Protein AF-A0A923LHA8-F1 (afdb_monomer)

Structure (mmCIF, N/CA/C/O backbone):
data_AF-A0A923LHA8-F1
#
_entry.id   AF-A0A923LHA8-F1
#
loop_
_atom_site.group_PDB
_atom_site.id
_atom_site.type_symbol
_atom_site.label_atom_id
_atom_site.label_alt_id
_atom_site.label_comp_id
_atom_site.label_asym_id
_atom_site.lab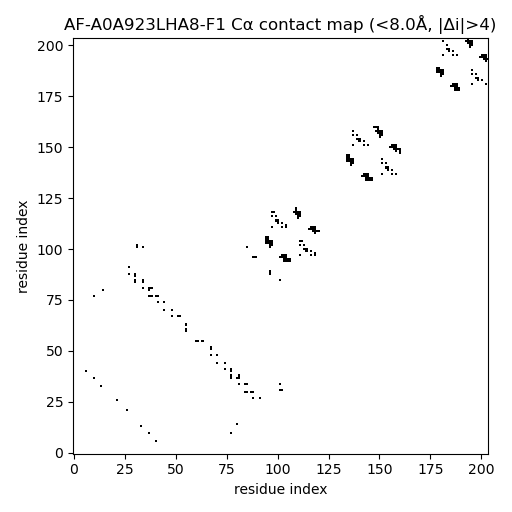el_entity_id
_atom_site.label_seq_id
_atom_site.pdbx_PDB_ins_code
_atom_site.Cartn_x
_atom_site.Cartn_y
_atom_site.Cartn_z
_atom_site.occupancy
_atom_site.B_iso_or_equiv
_atom_site.auth_seq_id
_atom_site.auth_comp_id
_atom_site.auth_asym_id
_atom_site.auth_atom_id
_atom_site.pdbx_PDB_model_num
ATOM 1 N N . MET A 1 1 ? 7.604 14.911 -20.880 1.00 62.62 1 MET A N 1
ATOM 2 C CA . MET A 1 1 ? 7.549 15.577 -19.555 1.00 62.62 1 MET A CA 1
ATOM 3 C C . MET A 1 1 ? 6.178 16.147 -19.122 1.00 62.62 1 MET A C 1
ATOM 5 O O . MET A 1 1 ? 6.103 16.734 -18.052 1.00 62.62 1 MET A O 1
ATOM 9 N N . ALA A 1 2 ? 5.061 15.966 -19.848 1.00 76.06 2 ALA A N 1
ATOM 10 C CA . ALA A 1 2 ? 3.743 16.442 -19.370 1.00 76.06 2 ALA A CA 1
ATOM 11 C C . ALA A 1 2 ? 3.229 15.668 -18.135 1.00 76.06 2 ALA A C 1
ATOM 13 O O . ALA A 1 2 ? 2.685 16.260 -17.210 1.00 76.06 2 ALA A O 1
ATOM 14 N N . PHE A 1 3 ? 3.486 14.357 -18.094 1.00 76.88 3 PHE A N 1
ATOM 15 C CA . PHE A 1 3 ? 3.039 13.476 -17.015 1.00 76.88 3 PHE A CA 1
ATOM 16 C C . PHE A 1 3 ? 3.645 13.826 -15.646 1.00 76.88 3 PHE A C 1
ATOM 18 O O . PHE A 1 3 ? 2.910 13.898 -14.668 1.00 76.88 3 PHE A O 1
ATOM 25 N N . LEU A 1 4 ? 4.959 14.086 -15.576 1.00 76.19 4 LEU A N 1
ATOM 26 C CA . LEU A 1 4 ? 5.647 14.448 -14.326 1.00 76.19 4 LEU A CA 1
ATOM 27 C C . LEU A 1 4 ? 5.050 15.715 -13.697 1.00 76.19 4 LEU A C 1
ATOM 29 O O . LEU A 1 4 ? 4.696 15.718 -12.524 1.00 76.19 4 LEU A O 1
ATOM 33 N N . ASN A 1 5 ? 4.816 16.745 -14.513 1.00 79.12 5 ASN A N 1
ATOM 34 C CA . ASN A 1 5 ? 4.206 17.996 -14.061 1.00 79.12 5 ASN A CA 1
ATOM 35 C C . ASN A 1 5 ? 2.761 17.816 -13.560 1.00 79.12 5 ASN A C 1
ATOM 37 O O . ASN A 1 5 ? 2.340 18.468 -12.603 1.00 79.12 5 ASN A O 1
ATOM 41 N N . ASP A 1 6 ? 1.972 16.954 -14.206 1.00 81.44 6 ASP A N 1
ATOM 42 C CA . ASP A 1 6 ? 0.603 16.666 -13.762 1.00 81.44 6 ASP A CA 1
ATOM 43 C C . ASP A 1 6 ? 0.579 15.826 -12.482 1.00 81.44 6 ASP A C 1
ATOM 45 O O . ASP A 1 6 ? -0.294 16.010 -11.628 1.00 81.44 6 ASP A O 1
ATOM 49 N N . LEU A 1 7 ? 1.559 14.941 -12.321 1.00 76.25 7 LEU A N 1
ATOM 50 C CA . LEU A 1 7 ? 1.749 14.177 -11.101 1.00 76.25 7 LEU A CA 1
ATOM 51 C C . LEU A 1 7 ? 2.157 15.086 -9.931 1.00 76.25 7 LEU A C 1
ATOM 53 O O . LEU A 1 7 ? 1.565 14.981 -8.860 1.00 76.25 7 LEU A O 1
ATOM 57 N N . ASP A 1 8 ? 3.075 16.033 -10.140 1.00 78.94 8 ASP A N 1
ATOM 58 C CA . ASP A 1 8 ? 3.491 17.017 -9.128 1.00 78.94 8 ASP A CA 1
ATOM 59 C C . ASP A 1 8 ? 2.317 17.837 -8.590 1.00 78.94 8 ASP A C 1
ATOM 61 O O . ASP A 1 8 ? 2.177 18.038 -7.378 1.00 78.94 8 ASP A O 1
ATOM 65 N N . LYS A 1 9 ? 1.417 18.262 -9.481 1.00 83.19 9 LYS A N 1
ATOM 66 C CA . LYS A 1 9 ? 0.188 18.963 -9.091 1.00 83.19 9 LYS A CA 1
ATOM 67 C C . LYS A 1 9 ? -0.711 18.082 -8.228 1.00 83.19 9 LYS A C 1
ATOM 69 O O . LYS A 1 9 ? -1.178 18.535 -7.184 1.00 83.19 9 LYS A O 1
ATOM 74 N N . LYS A 1 10 ? -0.940 16.827 -8.636 1.00 79.06 10 LYS A N 1
ATOM 75 C CA . LYS A 1 10 ? -1.775 15.876 -7.879 1.00 79.06 10 LYS A CA 1
ATOM 76 C C . LYS A 1 10 ? -1.197 15.588 -6.496 1.00 79.06 10 LYS A C 1
ATOM 78 O O . LYS A 1 10 ? -1.944 15.502 -5.527 1.00 79.06 10 LYS A O 1
ATOM 83 N N . ILE A 1 11 ? 0.120 15.477 -6.406 1.00 72.50 11 ILE A N 1
ATOM 84 C CA . ILE A 1 11 ? 0.845 15.238 -5.160 1.00 72.50 11 ILE A CA 1
ATOM 85 C C . ILE A 1 11 ? 0.730 16.434 -4.216 1.00 72.50 11 ILE A C 1
ATOM 87 O O . ILE A 1 11 ? 0.365 16.283 -3.051 1.00 72.50 11 ILE A O 1
ATOM 91 N N . THR A 1 12 ? 0.940 17.641 -4.739 1.00 77.06 12 THR A N 1
ATOM 92 C CA . THR A 1 12 ? 0.809 18.881 -3.963 1.00 77.06 12 THR A CA 1
ATOM 93 C C . THR A 1 12 ? -0.608 19.039 -3.397 1.00 77.06 12 THR A C 1
ATOM 95 O O . THR A 1 12 ? -0.779 19.425 -2.241 1.00 77.06 12 THR A O 1
ATOM 98 N N . MET A 1 13 ? -1.634 18.681 -4.178 1.00 67.38 13 MET A N 1
ATOM 99 C CA . MET A 1 13 ? -3.034 18.711 -3.738 1.00 67.38 13 MET A CA 1
ATOM 100 C C . MET A 1 13 ? -3.332 17.732 -2.594 1.00 67.38 13 MET A C 1
ATOM 102 O O . MET A 1 13 ? -4.120 18.062 -1.708 1.00 67.38 13 MET A O 1
ATOM 106 N N . LEU A 1 14 ? -2.695 16.557 -2.576 1.00 63.12 14 LEU A N 1
ATOM 107 C CA . LEU A 1 14 ? -2.841 15.588 -1.483 1.00 63.12 14 LEU A CA 1
ATOM 108 C C . LEU A 1 14 ? -2.160 16.072 -0.190 1.00 63.12 14 LEU A C 1
ATOM 110 O O . LEU A 1 14 ? -2.697 15.854 0.896 1.00 63.12 14 LEU A O 1
ATOM 114 N N . GLY A 1 15 ? -1.032 16.784 -0.295 1.00 61.97 15 GLY A N 1
ATOM 115 C CA . GLY A 1 15 ? -0.291 17.323 0.855 1.00 61.97 15 GLY A CA 1
ATOM 116 C C . GLY A 1 15 ? -0.985 18.481 1.586 1.00 61.97 15 GLY A C 1
ATOM 117 O O . GLY A 1 15 ? -0.810 18.647 2.791 1.00 61.97 15 GLY A O 1
ATOM 118 N N . GLN A 1 16 ? -1.822 19.265 0.899 1.00 59.56 16 GLN A N 1
ATOM 119 C CA . GLN A 1 16 ? -2.521 20.412 1.501 1.00 59.56 16 GLN A CA 1
ATOM 120 C C . GLN A 1 16 ? -3.732 20.024 2.374 1.00 59.56 16 GLN A C 1
ATOM 122 O O . GLN A 1 16 ? -4.255 20.865 3.105 1.00 59.56 16 GLN A O 1
ATOM 127 N N . GLY A 1 17 ? -4.180 18.764 2.338 1.00 55.31 17 GLY A N 1
ATOM 128 C CA . GLY A 1 17 ? -5.396 18.307 3.022 1.00 55.31 17 GLY A CA 1
ATOM 129 C C . GLY A 1 17 ? -5.255 17.934 4.506 1.00 55.31 17 GLY A C 1
ATOM 130 O O . GLY A 1 17 ? -6.254 17.561 5.116 1.00 55.31 17 GLY A O 1
ATOM 131 N N . ALA A 1 18 ? -4.057 18.005 5.099 1.00 53.75 18 ALA A N 1
ATOM 132 C CA . ALA A 1 18 ? -3.745 17.338 6.371 1.00 53.75 18 ALA A CA 1
ATOM 133 C C . ALA A 1 18 ? -3.418 18.282 7.547 1.00 53.75 18 ALA A C 1
ATOM 135 O O . ALA A 1 18 ? -2.489 18.022 8.307 1.00 53.75 18 ALA A O 1
ATOM 136 N N . ILE A 1 19 ? -4.161 19.382 7.736 1.00 51.97 19 ILE A N 1
ATOM 137 C CA . ILE A 1 19 ? -4.064 20.184 8.973 1.00 51.97 19 ILE A CA 1
ATOM 138 C C . ILE A 1 19 ? -5.441 20.706 9.394 1.00 51.97 19 ILE A C 1
ATOM 140 O O . ILE A 1 19 ? -5.730 21.886 9.235 1.00 51.97 19 ILE A O 1
ATOM 144 N N . GLN A 1 20 ? -6.277 19.860 9.996 1.00 50.03 20 GLN A N 1
ATOM 145 C CA . GLN A 1 20 ? -7.306 20.316 10.938 1.00 50.03 20 GLN A CA 1
ATOM 146 C C . GLN A 1 20 ? -7.359 19.342 12.117 1.00 50.03 20 GLN A C 1
ATOM 148 O O . GLN A 1 20 ? -7.564 18.147 11.957 1.00 50.03 20 GLN A O 1
ATOM 153 N N . LYS A 1 21 ? -7.080 19.864 13.317 1.00 50.41 21 LYS A N 1
ATOM 154 C CA . LYS A 1 21 ? -7.105 19.113 14.574 1.00 50.41 21 LYS A CA 1
ATOM 155 C C . LYS A 1 21 ? -8.559 18.813 14.932 1.00 50.41 21 LYS A C 1
ATOM 157 O O . LYS A 1 21 ? -9.199 19.625 15.599 1.00 50.41 21 LYS A O 1
ATOM 162 N N . THR A 1 22 ? -9.087 17.671 14.522 1.00 47.69 22 THR A N 1
ATOM 163 C CA . THR A 1 22 ? -10.341 17.160 15.082 1.00 47.69 22 THR A CA 1
ATOM 164 C C . THR A 1 22 ? -10.242 15.653 15.274 1.00 47.69 22 THR A C 1
ATOM 166 O O . THR A 1 22 ? -9.432 14.964 14.671 1.00 47.69 22 THR A O 1
ATOM 169 N N . LYS A 1 23 ? -10.939 15.160 16.291 1.00 54.97 23 LYS A N 1
ATOM 170 C CA . LYS A 1 23 ? -10.741 13.835 16.872 1.00 54.97 23 LYS A CA 1
ATOM 171 C C . LYS A 1 23 ? -11.768 12.892 16.252 1.00 54.97 23 LYS A C 1
ATOM 173 O O . LYS A 1 23 ? -12.724 12.544 16.931 1.00 54.97 23 LYS A O 1
ATOM 178 N N . GLU A 1 24 ? -11.649 12.564 14.966 1.00 57.38 24 GLU A N 1
ATOM 179 C CA . GLU A 1 24 ? -12.733 11.861 14.266 1.00 57.38 24 GLU A CA 1
ATOM 180 C C . GLU A 1 24 ? -12.242 10.787 13.289 1.00 57.38 24 GLU A C 1
ATOM 182 O O . GLU A 1 24 ? -11.307 10.992 12.520 1.00 57.38 24 GLU A O 1
ATOM 187 N N . ALA A 1 25 ? -12.948 9.651 13.269 1.00 57.91 25 ALA A N 1
ATOM 188 C CA . ALA A 1 25 ? -12.804 8.576 12.279 1.00 57.91 25 ALA A CA 1
ATOM 189 C C . ALA A 1 25 ? -12.939 9.072 10.819 1.00 57.91 25 ALA A C 1
ATOM 191 O O . ALA A 1 25 ? -12.509 8.422 9.872 1.00 57.91 25 ALA A O 1
ATOM 192 N N . THR A 1 26 ? -13.495 10.266 10.610 1.00 62.00 26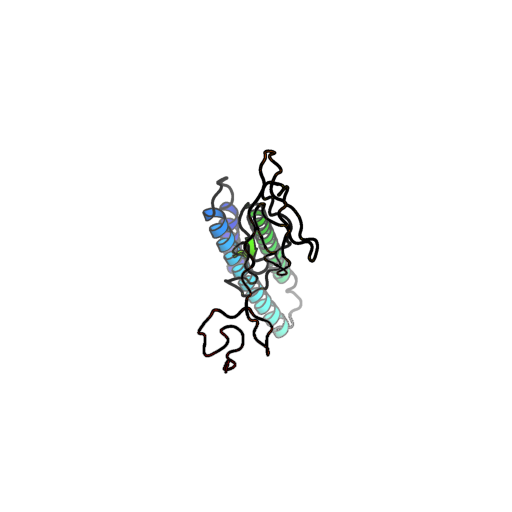 THR A N 1
ATOM 193 C CA . THR A 1 26 ? -13.525 10.940 9.309 1.00 62.00 26 THR A CA 1
ATOM 194 C C . THR A 1 26 ? -12.115 11.221 8.773 1.00 62.00 26 THR A C 1
ATOM 196 O O . THR A 1 26 ? -11.879 11.118 7.567 1.00 62.00 26 THR A O 1
ATOM 199 N N . ASP A 1 27 ? -11.163 11.536 9.653 1.00 74.75 27 ASP A N 1
ATOM 200 C CA . ASP A 1 27 ? -9.787 11.827 9.257 1.00 74.75 27 ASP A CA 1
ATOM 201 C C . ASP A 1 27 ? -9.018 10.544 8.933 1.00 74.75 27 ASP A C 1
ATOM 203 O O . ASP A 1 27 ? -8.263 10.521 7.961 1.00 74.75 27 ASP A O 1
ATOM 207 N N . SER A 1 28 ? -9.280 9.433 9.634 1.00 77.50 28 SER A N 1
ATOM 208 C CA . SER A 1 28 ? -8.663 8.142 9.300 1.00 77.50 28 SER A CA 1
ATOM 209 C C . SER A 1 28 ? -9.092 7.633 7.923 1.00 77.50 28 SER A C 1
ATOM 211 O O . SER A 1 28 ? -8.254 7.147 7.159 1.00 77.50 28 SER A O 1
ATOM 213 N N . VAL A 1 29 ? -10.368 7.793 7.554 1.00 82.56 29 VAL A N 1
ATOM 214 C CA . VAL A 1 29 ? -10.877 7.412 6.227 1.00 82.56 29 VAL A CA 1
ATOM 215 C C . VAL A 1 29 ? -10.250 8.271 5.126 1.00 82.56 29 VAL A C 1
ATOM 217 O O . VAL A 1 29 ? -9.795 7.729 4.115 1.00 82.56 29 VAL A O 1
ATOM 220 N N . LYS A 1 30 ? -10.160 9.595 5.324 1.00 84.38 30 LYS A N 1
ATOM 221 C CA . LYS A 1 30 ? -9.495 10.507 4.375 1.00 84.38 30 LYS A CA 1
ATOM 222 C C . LYS A 1 30 ? -8.026 10.145 4.193 1.00 84.38 30 LYS A C 1
ATOM 224 O O . LYS A 1 30 ? -7.585 9.973 3.057 1.00 84.38 30 LYS A O 1
ATOM 229 N N . ILE A 1 31 ? -7.289 9.956 5.287 1.00 83.12 31 ILE A N 1
ATOM 230 C CA . ILE A 1 31 ? -5.874 9.576 5.242 1.00 83.12 31 ILE A CA 1
ATOM 231 C C . ILE A 1 31 ? -5.703 8.229 4.525 1.00 83.12 31 ILE A C 1
ATOM 233 O O . ILE A 1 31 ? -4.864 8.107 3.633 1.00 83.12 31 ILE A O 1
ATOM 237 N N . SER A 1 32 ? -6.548 7.242 4.833 1.00 84.50 32 SER A N 1
ATOM 238 C CA . SER A 1 32 ? -6.538 5.935 4.161 1.00 84.50 32 SER A CA 1
ATOM 239 C C . SER A 1 32 ? -6.812 6.049 2.658 1.00 84.50 32 SER A C 1
ATOM 241 O O . SER A 1 32 ? -6.202 5.341 1.857 1.00 84.50 32 SER A O 1
ATOM 243 N N . SER A 1 33 ? -7.711 6.949 2.246 1.00 85.25 33 SER A N 1
ATOM 244 C CA . SER A 1 33 ? -7.991 7.204 0.829 1.00 85.25 33 SER A CA 1
ATOM 245 C C . SER A 1 33 ? -6.816 7.882 0.115 1.00 85.25 33 SER A C 1
ATOM 247 O O . SER A 1 33 ? -6.461 7.476 -0.993 1.00 85.25 33 SER A O 1
ATOM 249 N N . ASN A 1 34 ? -6.152 8.833 0.780 1.00 85.56 34 ASN A N 1
ATOM 250 C CA . ASN A 1 34 ? -4.962 9.505 0.264 1.00 85.56 34 ASN A CA 1
ATOM 251 C C . ASN A 1 34 ? -3.797 8.521 0.114 1.00 85.56 34 ASN A C 1
ATOM 253 O O . ASN A 1 34 ? -3.122 8.545 -0.911 1.00 85.56 34 ASN A O 1
ATOM 257 N N . LEU A 1 35 ? -3.609 7.602 1.069 1.00 87.19 35 LEU A N 1
ATOM 258 C CA . LEU A 1 35 ? -2.604 6.538 0.977 1.00 87.19 35 LEU A CA 1
ATOM 259 C C . LEU A 1 35 ? -2.813 5.649 -0.246 1.00 87.19 35 LEU A C 1
ATOM 261 O O . LEU A 1 35 ? -1.875 5.426 -1.005 1.00 87.19 35 LEU A O 1
ATOM 265 N N . ARG A 1 36 ? -4.052 5.210 -0.496 1.00 88.00 36 ARG A N 1
ATOM 266 C CA . ARG A 1 36 ? -4.379 4.462 -1.722 1.00 88.00 36 ARG A CA 1
ATOM 267 C C . ARG A 1 36 ? -4.105 5.292 -2.978 1.00 88.00 36 ARG A C 1
ATOM 269 O O . ARG A 1 36 ? -3.639 4.753 -3.978 1.00 88.00 36 ARG A O 1
ATOM 276 N N . GLY A 1 37 ? -4.384 6.595 -2.929 1.00 88.62 37 GLY A N 1
ATOM 277 C CA . GLY A 1 37 ? -4.069 7.538 -4.001 1.00 88.62 37 GLY A CA 1
ATOM 278 C C . GLY A 1 37 ? -2.571 7.604 -4.306 1.00 88.62 37 GLY A C 1
ATOM 279 O O . GLY A 1 37 ? -2.182 7.430 -5.460 1.00 88.62 37 GLY A O 1
ATOM 280 N N . LEU A 1 38 ? -1.734 7.784 -3.281 1.00 89.19 38 LEU A N 1
ATOM 281 C CA . LEU A 1 38 ? -0.273 7.810 -3.407 1.00 89.19 38 LEU A CA 1
ATOM 282 C C . LEU A 1 38 ? 0.286 6.464 -3.884 1.00 89.19 38 LEU A C 1
ATOM 284 O O . LEU A 1 38 ? 1.161 6.432 -4.745 1.00 89.19 38 LEU A O 1
ATOM 288 N N . GLU A 1 39 ? -0.243 5.343 -3.390 1.00 88.88 39 GLU A N 1
ATOM 289 C CA . GLU A 1 39 ? 0.160 4.007 -3.845 1.00 88.88 39 GLU A CA 1
ATOM 290 C C . GLU A 1 39 ? -0.163 3.780 -5.327 1.00 88.88 39 GLU A C 1
ATOM 292 O O . GLU A 1 39 ? 0.644 3.200 -6.055 1.00 88.88 39 GLU A O 1
ATOM 297 N N . ASN A 1 40 ? -1.315 4.261 -5.800 1.00 89.75 40 ASN A N 1
ATOM 298 C CA . ASN A 1 40 ? -1.663 4.199 -7.218 1.00 89.75 40 ASN A CA 1
ATOM 299 C C . ASN A 1 40 ? -0.767 5.112 -8.064 1.00 89.75 40 ASN A C 1
ATOM 301 O O . ASN A 1 40 ? -0.262 4.672 -9.092 1.00 89.75 40 ASN A O 1
ATOM 305 N N . GLN A 1 41 ? -0.484 6.333 -7.604 1.00 89.19 41 GLN A N 1
ATOM 306 C CA . GLN A 1 41 ? 0.460 7.239 -8.269 1.00 89.19 41 GLN A CA 1
ATOM 307 C C . GLN A 1 41 ? 1.866 6.632 -8.368 1.00 89.19 41 GLN A C 1
ATOM 309 O O . GLN A 1 41 ? 2.498 6.699 -9.420 1.00 89.19 41 GLN A O 1
ATOM 314 N N . LYS A 1 42 ? 2.335 5.964 -7.308 1.00 91.00 42 LYS A N 1
ATOM 315 C CA . LYS A 1 42 ? 3.609 5.235 -7.303 1.00 91.00 42 LYS A CA 1
ATOM 316 C C . LYS A 1 42 ? 3.619 4.129 -8.362 1.00 91.00 42 LYS A C 1
ATOM 318 O O . LYS A 1 42 ? 4.600 4.004 -9.090 1.00 91.00 42 LYS A O 1
ATOM 323 N N . LYS A 1 43 ? 2.532 3.357 -8.499 1.00 92.25 43 LYS A N 1
ATOM 324 C CA . LYS A 1 43 ? 2.404 2.340 -9.562 1.00 92.25 43 LYS A CA 1
ATOM 325 C C . LYS A 1 43 ? 2.478 2.955 -10.959 1.00 92.25 43 LYS A C 1
ATOM 327 O O . LYS A 1 43 ? 3.208 2.430 -11.794 1.00 92.25 43 LYS A O 1
ATOM 332 N N . GLU A 1 44 ? 1.777 4.064 -11.198 1.00 91.06 44 GLU A N 1
ATOM 333 C CA . GLU A 1 44 ? 1.822 4.767 -12.488 1.00 91.06 44 GLU A CA 1
ATOM 334 C C . GLU A 1 44 ? 3.244 5.251 -12.816 1.00 91.06 44 GLU A C 1
ATOM 336 O O . GLU A 1 44 ? 3.709 5.080 -13.941 1.00 91.06 44 GLU A O 1
ATOM 341 N N . VAL A 1 45 ? 3.972 5.790 -11.830 1.00 90.25 45 VAL A N 1
ATOM 342 C CA . VAL A 1 45 ? 5.378 6.194 -11.992 1.00 90.25 45 VAL A CA 1
ATOM 343 C C . VAL A 1 45 ? 6.272 5.012 -12.362 1.00 90.25 45 VAL A C 1
ATOM 345 O O . VAL A 1 45 ? 7.054 5.119 -13.305 1.00 90.25 45 VAL A O 1
ATOM 348 N N . PHE A 1 46 ? 6.148 3.876 -11.670 1.00 92.25 46 PHE A N 1
ATOM 349 C CA . PHE A 1 46 ? 6.918 2.677 -12.013 1.00 92.25 46 PHE A CA 1
ATOM 350 C C . PHE A 1 46 ? 6.618 2.173 -13.421 1.00 92.25 46 PHE A C 1
ATOM 352 O O . PHE A 1 46 ? 7.530 1.724 -14.111 1.00 92.25 46 PHE A O 1
ATOM 359 N N . GLU A 1 47 ? 5.366 2.261 -13.867 1.00 91.88 47 GLU A N 1
ATOM 360 C CA . GLU A 1 47 ? 4.995 1.883 -15.228 1.00 91.88 47 GLU A CA 1
ATOM 361 C C . GLU A 1 47 ? 5.685 2.781 -16.266 1.00 91.88 47 GLU A C 1
ATOM 363 O O . GLU A 1 47 ? 6.219 2.279 -17.255 1.00 91.88 47 GLU A O 1
ATOM 368 N N . GLN A 1 48 ? 5.724 4.098 -16.037 1.00 87.69 48 GLN A N 1
ATOM 369 C CA . GLN A 1 48 ? 6.412 5.039 -16.929 1.00 87.69 48 GLN A CA 1
ATOM 370 C C . GLN A 1 48 ? 7.928 4.835 -16.918 1.00 87.69 48 GLN A C 1
ATOM 372 O O . GLN A 1 48 ? 8.544 4.780 -17.981 1.00 87.69 48 GLN A O 1
ATOM 377 N N . LEU A 1 49 ? 8.520 4.644 -15.737 1.00 88.44 49 LEU A N 1
ATOM 378 C CA . LEU A 1 49 ? 9.940 4.331 -15.603 1.00 88.44 49 LEU A CA 1
ATOM 379 C C . LEU A 1 49 ? 10.292 3.018 -16.319 1.00 88.44 49 LEU A C 1
ATOM 381 O O . LEU A 1 49 ? 11.321 2.933 -16.983 1.00 88.44 49 LEU A O 1
ATOM 385 N N . GLY A 1 50 ? 9.424 2.007 -16.234 1.00 89.31 50 GLY A N 1
ATOM 386 C CA . GLY A 1 50 ? 9.585 0.737 -16.939 1.00 89.31 50 GLY A CA 1
ATOM 387 C C . GLY A 1 50 ? 9.494 0.878 -18.460 1.00 89.31 50 GLY A C 1
ATOM 388 O O . GLY A 1 50 ? 10.303 0.284 -19.171 1.00 89.31 50 GLY A O 1
ATOM 389 N N . LYS A 1 51 ? 8.557 1.693 -18.968 1.00 88.94 51 LYS A N 1
ATOM 390 C CA . LYS A 1 51 ? 8.462 2.028 -20.402 1.00 88.94 51 LYS A CA 1
ATOM 391 C C . LYS A 1 51 ? 9.730 2.716 -20.889 1.00 88.94 51 LYS A C 1
ATOM 393 O O . LYS A 1 51 ? 10.298 2.287 -21.888 1.00 88.94 51 LYS A O 1
ATOM 398 N N . LEU A 1 52 ? 10.197 3.716 -20.141 1.00 85.06 52 LEU A N 1
ATOM 399 C CA . LEU A 1 52 ? 11.447 4.411 -20.423 1.00 85.06 52 LEU A CA 1
ATOM 400 C C . LEU A 1 52 ? 12.602 3.410 -20.470 1.00 85.06 52 LEU A C 1
ATOM 402 O O . LEU A 1 52 ? 13.271 3.313 -21.488 1.00 85.06 52 LEU A O 1
ATOM 406 N N . TYR A 1 53 ? 12.769 2.582 -19.437 1.00 85.81 53 TYR A N 1
ATOM 407 C CA . TYR A 1 53 ? 13.822 1.567 -19.397 1.00 85.81 53 TYR A CA 1
ATOM 408 C C . TYR A 1 53 ? 13.782 0.610 -20.598 1.00 85.81 53 TYR A C 1
ATOM 410 O O . TYR A 1 53 ? 14.812 0.357 -21.222 1.00 85.81 53 TYR A O 1
ATOM 418 N N . TYR A 1 54 ? 12.596 0.110 -20.956 1.00 86.62 54 TYR A N 1
ATOM 419 C CA . TYR A 1 54 ? 12.421 -0.753 -22.122 1.00 86.62 54 TYR A CA 1
ATOM 420 C C . TYR A 1 54 ? 12.879 -0.062 -23.412 1.00 86.62 54 TYR A C 1
ATOM 422 O O . TYR A 1 54 ? 13.643 -0.650 -24.180 1.00 86.62 54 TYR A O 1
ATOM 430 N N . GLU A 1 55 ? 12.474 1.192 -23.634 1.00 84.56 55 GLU A N 1
ATOM 431 C CA . GLU A 1 55 ? 12.888 1.953 -24.814 1.00 84.56 55 GLU A CA 1
ATOM 432 C C . GLU A 1 55 ? 14.411 2.089 -24.910 1.00 84.56 55 GLU A C 1
ATOM 434 O O . GLU A 1 55 ? 14.972 1.884 -25.988 1.00 84.56 55 GLU A O 1
ATOM 439 N N . LEU A 1 56 ? 15.094 2.333 -23.792 1.00 81.81 56 LEU A N 1
ATOM 440 C CA . LEU A 1 56 ? 16.559 2.419 -23.752 1.00 81.81 56 LEU A CA 1
ATOM 441 C C . LEU A 1 56 ? 17.230 1.113 -24.135 1.00 81.81 56 LEU A C 1
ATOM 443 O O . LEU A 1 56 ? 18.156 1.099 -24.948 1.00 81.81 56 LEU A O 1
ATOM 447 N N . CYS A 1 57 ? 16.732 0.002 -23.592 1.00 82.88 57 CYS A N 1
ATOM 448 C CA . CYS A 1 57 ? 17.228 -1.319 -23.947 1.00 82.88 57 CYS A CA 1
ATOM 449 C C . CYS A 1 57 ? 17.016 -1.625 -25.434 1.00 82.88 57 CYS A C 1
ATOM 451 O O . CYS A 1 57 ? 17.865 -2.272 -26.042 1.00 82.88 57 CYS A O 1
ATOM 453 N N . THR A 1 58 ? 15.916 -1.153 -26.033 1.00 84.88 58 THR A N 1
ATOM 454 C CA . THR A 1 58 ? 15.647 -1.363 -27.465 1.00 84.88 58 THR A CA 1
ATOM 455 C C . THR A 1 58 ? 16.464 -0.461 -28.388 1.00 84.88 58 THR A C 1
ATOM 457 O O . THR A 1 58 ? 16.833 -0.896 -29.476 1.00 84.88 58 THR A O 1
ATOM 460 N N . LYS A 1 59 ? 16.756 0.777 -27.975 1.00 81.44 59 LYS A N 1
ATOM 461 C CA . LYS A 1 59 ? 17.461 1.778 -28.792 1.00 81.44 59 LYS A CA 1
ATOM 462 C C . LYS A 1 59 ? 18.982 1.748 -28.614 1.00 81.44 59 LYS A C 1
ATOM 464 O O . LYS A 1 59 ? 19.681 2.411 -29.370 1.00 81.44 59 LYS A O 1
ATOM 469 N N . GLN A 1 60 ? 19.496 0.956 -27.664 1.00 69.19 60 GLN A N 1
ATOM 470 C CA . GLN A 1 60 ? 20.929 0.867 -27.343 1.00 69.19 60 GLN A CA 1
ATOM 471 C C . GLN A 1 60 ? 21.538 2.243 -26.998 1.00 69.19 60 GLN A C 1
ATOM 473 O O . GLN A 1 60 ? 22.707 2.516 -27.256 1.00 69.19 60 GLN A O 1
ATOM 478 N N . GLU A 1 61 ? 20.718 3.118 -26.414 1.00 63.91 61 GLU A N 1
ATOM 479 C CA . GLU A 1 61 ? 21.077 4.484 -26.039 1.00 63.91 61 GLU A CA 1
ATOM 480 C C . GLU A 1 61 ? 21.520 4.522 -24.572 1.00 63.91 61 GLU A C 1
ATOM 482 O O . GLU A 1 61 ? 20.766 4.176 -23.661 1.00 63.91 61 GLU A O 1
ATOM 487 N N . GLN A 1 62 ? 22.764 4.946 -24.338 1.00 57.25 62 GLN A N 1
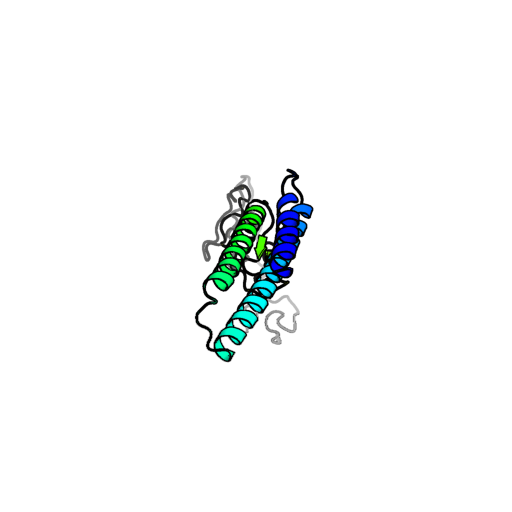ATOM 488 C CA . GLN A 1 62 ? 23.388 4.993 -23.009 1.00 57.25 62 GLN A CA 1
ATOM 489 C C . GLN A 1 62 ? 23.006 6.253 -22.194 1.00 57.25 62 GLN A C 1
ATOM 491 O O . GLN A 1 62 ? 23.334 6.340 -21.012 1.00 57.25 62 GLN A O 1
ATOM 496 N N . GLU A 1 63 ? 22.342 7.243 -22.804 1.00 59.03 63 GLU A N 1
ATOM 497 C CA . GLU A 1 63 ? 22.209 8.617 -22.278 1.00 59.03 63 GLU A CA 1
ATOM 498 C C . GLU A 1 63 ? 21.026 8.880 -21.333 1.00 59.03 63 GLU A C 1
ATOM 500 O O . GLU A 1 63 ? 20.872 9.992 -20.843 1.00 59.03 63 GLU A O 1
ATOM 505 N N . ALA A 1 64 ? 20.210 7.887 -20.996 1.00 59.41 64 ALA A N 1
ATOM 506 C CA . ALA A 1 64 ? 18.958 8.126 -20.266 1.00 59.41 64 ALA A CA 1
ATOM 507 C C . ALA A 1 64 ? 19.012 7.943 -18.742 1.00 59.41 64 ALA A C 1
ATOM 509 O O . ALA A 1 64 ? 17.988 7.893 -18.057 1.00 59.41 64 ALA A O 1
ATOM 510 N N . VAL A 1 65 ? 20.223 7.903 -18.193 1.00 65.56 65 VAL A N 1
ATOM 511 C CA . VAL A 1 65 ? 20.464 7.962 -16.745 1.00 65.56 65 VAL A CA 1
ATOM 512 C C . VAL A 1 65 ? 19.859 9.223 -16.087 1.00 65.56 65 VAL A C 1
ATOM 514 O O . VAL A 1 65 ? 19.295 9.084 -15.001 1.00 65.56 65 VAL A O 1
ATOM 517 N N . PRO A 1 66 ? 19.907 10.431 -16.694 1.00 70.81 66 PRO A N 1
ATOM 518 C CA . PRO A 1 66 ? 19.360 11.639 -16.074 1.00 70.81 66 PRO A CA 1
ATOM 519 C C . PRO A 1 66 ? 17.832 11.618 -15.973 1.00 70.81 66 PRO A C 1
ATOM 521 O O . PRO A 1 66 ? 17.286 11.963 -14.930 1.00 70.81 66 PRO A O 1
ATOM 524 N N . GLU A 1 67 ? 17.137 11.166 -17.021 1.00 75.50 67 GLU A N 1
ATOM 525 C CA . GLU A 1 67 ? 15.669 11.130 -17.029 1.00 75.50 67 GLU A CA 1
ATOM 526 C C . GLU A 1 67 ? 15.150 10.082 -16.034 1.00 75.50 67 GLU A C 1
ATOM 528 O O . GLU A 1 67 ? 14.229 10.355 -15.268 1.00 75.50 67 GLU A O 1
ATOM 533 N N . ALA A 1 68 ? 15.809 8.920 -15.938 1.00 80.00 68 ALA A N 1
ATOM 534 C CA . ALA A 1 68 ? 15.522 7.921 -14.908 1.00 80.00 68 ALA A CA 1
ATOM 535 C C . ALA A 1 68 ? 15.728 8.453 -13.473 1.00 80.00 68 ALA A C 1
ATOM 537 O O . ALA A 1 68 ? 14.984 8.073 -12.566 1.00 80.00 68 ALA A O 1
ATOM 538 N N . ALA A 1 69 ? 16.703 9.342 -13.253 1.00 84.38 69 ALA A N 1
ATOM 539 C CA . ALA A 1 69 ? 16.967 9.921 -11.936 1.00 84.38 69 ALA A CA 1
ATOM 540 C C . ALA A 1 69 ? 15.810 10.804 -11.434 1.00 84.38 69 ALA A C 1
ATOM 542 O O . ALA A 1 69 ? 15.474 10.739 -10.250 1.00 84.38 69 ALA A O 1
ATOM 543 N N . GLU A 1 70 ? 15.151 11.567 -12.312 1.00 84.44 70 GLU A N 1
ATOM 544 C CA . GLU A 1 70 ? 13.979 12.380 -11.946 1.00 84.44 70 GLU A CA 1
ATOM 545 C C . GLU A 1 70 ? 12.810 11.509 -11.463 1.00 84.44 70 GLU A C 1
ATOM 547 O O . GLU A 1 70 ? 12.191 11.797 -10.436 1.00 84.44 70 GLU A O 1
ATOM 552 N N . TRP A 1 71 ? 12.557 10.385 -12.139 1.00 86.38 71 TRP A N 1
ATOM 553 C CA . TRP A 1 71 ? 11.540 9.420 -11.715 1.00 86.38 71 TRP A CA 1
ATOM 554 C C . TRP A 1 71 ? 11.849 8.809 -10.344 1.00 86.38 71 TRP A C 1
ATOM 556 O O . TRP A 1 71 ? 10.940 8.640 -9.532 1.00 86.38 71 TRP A O 1
ATOM 566 N N . ILE A 1 72 ? 13.119 8.509 -10.055 1.00 88.44 72 ILE A N 1
ATOM 567 C CA . ILE A 1 72 ? 13.538 7.966 -8.753 1.00 88.44 72 ILE A CA 1
ATOM 568 C C . ILE A 1 72 ? 13.305 8.984 -7.634 1.00 88.44 72 ILE A C 1
ATOM 570 O O . ILE A 1 72 ? 12.749 8.631 -6.594 1.00 88.44 72 ILE A O 1
ATOM 574 N N . ILE A 1 73 ? 13.675 10.252 -7.846 1.00 89.50 73 ILE A N 1
ATOM 575 C CA . ILE A 1 73 ? 13.402 11.331 -6.882 1.00 89.50 73 ILE A CA 1
ATOM 576 C C . ILE A 1 73 ? 11.899 11.400 -6.590 1.00 89.50 73 ILE A C 1
ATOM 578 O O . ILE A 1 73 ? 11.492 11.501 -5.431 1.00 89.50 73 ILE A O 1
ATOM 582 N N . LYS A 1 74 ? 11.073 11.258 -7.629 1.00 86.62 74 LYS A N 1
ATOM 583 C CA . LYS A 1 74 ? 9.618 11.284 -7.502 1.00 86.62 74 LYS A CA 1
ATOM 584 C C . LYS A 1 74 ? 9.046 10.096 -6.729 1.00 86.62 74 LYS A C 1
ATOM 586 O O . LYS A 1 74 ? 8.135 10.280 -5.921 1.00 86.62 74 LYS A O 1
ATOM 591 N N . ILE A 1 75 ? 9.582 8.892 -6.941 1.00 91.06 75 ILE A N 1
ATOM 592 C CA . ILE A 1 75 ? 9.215 7.699 -6.163 1.00 91.06 75 ILE A CA 1
ATOM 593 C C . ILE A 1 75 ? 9.510 7.935 -4.681 1.00 91.06 75 ILE A C 1
ATOM 595 O O . ILE A 1 75 ? 8.631 7.709 -3.852 1.00 91.06 75 ILE A O 1
ATOM 599 N N . ASN A 1 76 ? 10.698 8.449 -4.361 1.00 91.19 76 ASN A N 1
ATOM 600 C CA . ASN A 1 76 ? 11.089 8.727 -2.981 1.00 91.19 76 ASN A CA 1
ATOM 601 C C . ASN A 1 76 ? 10.168 9.773 -2.328 1.00 91.19 76 ASN A C 1
ATOM 603 O O . ASN A 1 76 ? 9.800 9.638 -1.164 1.00 91.19 76 ASN A O 1
ATOM 607 N N . GLU A 1 77 ? 9.748 10.808 -3.063 1.00 89.56 77 GLU A N 1
ATOM 608 C CA . GLU A 1 77 ? 8.807 11.810 -2.547 1.00 89.56 77 GLU A CA 1
ATOM 609 C C . GLU A 1 77 ? 7.431 11.206 -2.221 1.00 89.56 77 GLU A C 1
ATOM 611 O O . GLU A 1 77 ? 6.883 11.459 -1.147 1.00 89.56 77 GLU A O 1
ATOM 616 N N . LEU A 1 78 ? 6.896 10.370 -3.116 1.00 89.00 78 LEU A N 1
ATOM 617 C CA . LEU A 1 78 ? 5.645 9.640 -2.889 1.00 89.00 78 LEU A CA 1
ATOM 618 C C . LEU A 1 78 ? 5.739 8.707 -1.674 1.00 89.00 78 LEU A C 1
ATOM 620 O O . LEU A 1 78 ? 4.790 8.606 -0.896 1.00 89.00 78 LEU A O 1
ATOM 624 N N . GLU A 1 79 ? 6.876 8.032 -1.498 1.00 90.19 79 GLU A N 1
ATOM 625 C CA . GLU A 1 79 ? 7.135 7.168 -0.343 1.00 90.19 79 GLU A CA 1
ATOM 626 C C . GLU A 1 79 ? 7.187 7.957 0.966 1.00 90.19 79 GLU A C 1
ATOM 628 O O . GLU A 1 79 ? 6.518 7.571 1.925 1.00 90.19 79 GLU A O 1
ATOM 633 N N . ASN A 1 80 ? 7.886 9.093 0.983 1.00 88.81 80 ASN A N 1
ATOM 634 C CA . ASN A 1 80 ? 7.963 9.971 2.151 1.00 88.81 80 ASN A CA 1
ATOM 635 C C . ASN A 1 80 ? 6.578 10.495 2.562 1.00 88.81 80 ASN A C 1
ATOM 637 O O . ASN A 1 80 ? 6.230 10.497 3.741 1.00 88.81 80 ASN A O 1
ATOM 641 N N . GLN A 1 81 ? 5.746 10.902 1.599 1.00 86.38 81 GLN A N 1
ATOM 642 C CA . GLN A 1 81 ? 4.379 11.348 1.890 1.00 86.38 81 GLN A CA 1
ATOM 643 C C . GLN A 1 81 ? 3.487 10.216 2.402 1.00 86.38 81 GLN A C 1
ATOM 645 O O . GLN A 1 81 ? 2.665 10.427 3.297 1.00 86.38 81 GLN A O 1
ATOM 650 N N . ALA A 1 82 ? 3.647 9.006 1.860 1.00 87.69 82 ALA A N 1
ATOM 651 C CA . ALA A 1 82 ? 2.942 7.839 2.367 1.00 87.69 82 ALA A CA 1
ATOM 652 C C . ALA A 1 82 ? 3.379 7.508 3.804 1.00 87.69 82 ALA A C 1
ATOM 654 O O . ALA A 1 82 ? 2.542 7.134 4.623 1.00 87.69 82 ALA A O 1
ATOM 655 N N . GLU A 1 83 ? 4.657 7.670 4.141 1.00 88.69 83 GLU A N 1
ATOM 656 C CA . GLU A 1 83 ? 5.151 7.455 5.501 1.00 88.69 83 GLU A CA 1
ATOM 657 C C . GLU A 1 83 ? 4.589 8.480 6.497 1.00 88.69 83 GLU A C 1
ATOM 659 O O . GLU A 1 83 ? 4.092 8.080 7.553 1.00 88.69 83 GLU A O 1
ATOM 664 N N . GLU A 1 84 ? 4.548 9.763 6.130 1.00 85.69 84 GLU A N 1
ATOM 665 C CA . GLU A 1 84 ? 3.939 10.825 6.945 1.00 85.69 84 GLU A CA 1
ATOM 666 C C . GLU A 1 84 ? 2.453 10.535 7.222 1.00 85.69 84 GLU A C 1
ATOM 668 O O . GLU A 1 84 ? 2.011 10.516 8.373 1.00 85.69 84 GLU A O 1
ATOM 673 N N . LEU A 1 85 ? 1.671 10.205 6.187 1.00 84.88 85 LEU A N 1
ATOM 674 C CA . LEU A 1 85 ? 0.258 9.837 6.340 1.00 84.88 85 LEU A CA 1
ATOM 675 C C . LEU A 1 85 ? 0.071 8.558 7.180 1.00 84.88 85 LEU A C 1
ATOM 677 O O . LEU A 1 85 ? -0.852 8.468 7.994 1.00 84.88 85 LEU A O 1
ATOM 681 N N . ARG A 1 86 ? 0.957 7.565 7.036 1.00 84.38 86 ARG A N 1
ATOM 682 C CA . ARG A 1 86 ? 0.953 6.351 7.874 1.00 84.38 86 ARG A CA 1
ATOM 683 C C . ARG A 1 86 ? 1.276 6.664 9.332 1.00 84.38 86 ARG A C 1
ATOM 685 O O . ARG A 1 86 ? 0.717 6.037 10.232 1.00 84.38 86 ARG A O 1
ATOM 692 N N . GLU A 1 87 ? 2.165 7.615 9.599 1.00 83.50 87 GLU A N 1
ATOM 693 C CA . GLU A 1 87 ? 2.437 8.081 10.956 1.00 83.50 87 GLU A CA 1
ATOM 694 C C . GLU A 1 87 ? 1.236 8.819 11.554 1.00 83.50 87 GLU A C 1
ATOM 696 O O . GLU A 1 87 ? 0.902 8.600 12.721 1.00 83.50 87 GLU A O 1
ATOM 701 N N . GLN A 1 88 ? 0.529 9.618 10.755 1.00 80.62 88 GLN A N 1
ATOM 702 C CA . GLN A 1 88 ? -0.714 10.258 11.183 1.00 80.62 88 GLN A CA 1
ATOM 703 C C . GLN A 1 88 ? -1.773 9.222 11.584 1.00 80.62 88 GLN A C 1
ATOM 705 O O . GLN A 1 88 ? -2.356 9.366 12.656 1.00 80.62 88 GLN A O 1
ATOM 710 N N . LEU A 1 89 ? -1.943 8.128 10.825 1.00 79.38 89 LEU A N 1
ATOM 711 C CA . LEU A 1 89 ? -2.821 7.012 11.222 1.00 79.38 89 LEU A CA 1
ATOM 712 C C . LEU A 1 89 ? -2.402 6.372 12.552 1.00 79.38 89 LEU A C 1
ATOM 714 O O . LEU A 1 89 ? -3.258 6.090 13.385 1.00 79.38 89 LEU A O 1
ATOM 718 N N . ARG A 1 90 ? -1.096 6.185 12.798 1.00 77.62 90 ARG A N 1
ATOM 719 C CA . ARG A 1 90 ? -0.591 5.631 14.072 1.00 77.62 90 ARG A CA 1
ATOM 720 C C . ARG A 1 90 ? -0.893 6.519 15.281 1.00 77.62 90 ARG A C 1
ATOM 722 O O . ARG A 1 90 ? -0.991 6.014 16.396 1.00 77.62 90 ARG A O 1
ATOM 729 N N . LYS A 1 91 ? -1.025 7.834 15.082 1.00 78.38 91 LYS A N 1
ATOM 730 C CA . LYS A 1 91 ? -1.338 8.800 16.148 1.00 78.38 91 LYS A CA 1
ATOM 731 C C . LYS A 1 91 ? -2.834 8.828 16.508 1.00 78.38 91 LYS A C 1
ATOM 733 O O . LYS A 1 91 ? -3.182 9.382 17.554 1.00 78.38 91 LYS A O 1
ATOM 738 N N . ILE A 1 92 ? -3.714 8.234 15.694 1.00 76.50 92 ILE A N 1
ATOM 739 C CA . ILE A 1 92 ? -5.158 8.145 15.967 1.00 76.50 92 ILE A CA 1
ATOM 740 C C . ILE A 1 92 ? -5.403 7.065 17.035 1.00 76.50 92 ILE A C 1
ATOM 742 O O . ILE A 1 92 ? -5.198 5.877 16.802 1.00 76.50 92 ILE A O 1
ATOM 746 N N . LYS A 1 93 ? -5.825 7.480 18.237 1.00 61.91 93 LYS A N 1
ATOM 747 C CA . LYS A 1 93 ? -6.120 6.575 19.364 1.00 61.91 93 LYS A CA 1
ATOM 748 C C . LYS A 1 93 ? -7.446 5.832 19.156 1.00 61.91 93 LYS A C 1
ATOM 750 O O . LYS A 1 93 ? -8.438 6.474 18.826 1.00 61.91 93 LYS A O 1
ATOM 755 N N . GLY A 1 94 ? -7.479 4.535 19.478 1.00 66.19 94 GLY A N 1
ATOM 756 C CA . GLY A 1 94 ? -8.707 3.719 19.513 1.00 66.19 94 GLY A CA 1
ATOM 757 C C . GLY A 1 94 ? -9.073 3.031 18.195 1.00 66.19 94 GLY A C 1
ATOM 758 O O . GLY A 1 94 ? -10.178 2.518 18.065 1.00 66.19 94 GLY A O 1
ATOM 759 N N . THR A 1 95 ? -8.162 3.020 17.219 1.00 71.25 95 THR A N 1
ATOM 760 C CA . THR A 1 95 ? -8.373 2.366 15.926 1.00 71.25 95 THR A CA 1
ATOM 761 C C . THR A 1 95 ? -7.113 1.606 15.524 1.00 71.25 95 THR A C 1
ATOM 763 O O . THR A 1 95 ? -6.012 2.153 15.586 1.00 71.25 95 THR A O 1
ATOM 766 N N . ILE A 1 96 ? -7.255 0.346 15.105 1.00 79.44 96 ILE A N 1
ATOM 767 C CA . ILE A 1 96 ? -6.145 -0.447 14.565 1.00 79.44 96 ILE A CA 1
ATOM 768 C C . ILE A 1 96 ? -6.159 -0.315 13.045 1.00 79.44 96 ILE A C 1
ATOM 770 O O . ILE A 1 96 ? -7.201 -0.468 12.417 1.00 79.44 96 ILE A O 1
ATOM 774 N N . PHE A 1 97 ? -5.002 -0.062 12.435 1.00 84.19 97 PHE A N 1
ATOM 775 C CA . PHE A 1 97 ? -4.860 -0.015 10.978 1.00 84.19 97 PHE A CA 1
ATOM 776 C C . PHE A 1 97 ? -4.029 -1.189 10.473 1.00 84.19 97 PHE A C 1
ATOM 778 O O . PHE A 1 97 ? -3.051 -1.602 11.096 1.00 84.19 97 PHE A O 1
ATOM 785 N N . CYS A 1 98 ? -4.403 -1.716 9.309 1.00 85.56 98 CYS A N 1
ATOM 786 C CA . CYS A 1 98 ? -3.662 -2.765 8.629 1.00 85.56 98 CYS A CA 1
ATOM 787 C C . CYS A 1 98 ? -2.230 -2.296 8.328 1.00 85.56 98 CYS A C 1
ATOM 789 O O . CYS A 1 98 ? -2.075 -1.287 7.641 1.00 85.56 98 CYS A O 1
ATOM 791 N N . PRO A 1 99 ? -1.183 -3.045 8.712 1.00 82.38 99 PRO A N 1
ATOM 792 C CA . PRO A 1 99 ? 0.190 -2.680 8.371 1.00 82.38 99 PRO A CA 1
ATOM 793 C C . PRO A 1 99 ? 0.483 -2.817 6.869 1.00 82.38 99 PRO A C 1
ATOM 795 O O . PRO A 1 99 ? 1.435 -2.220 6.383 1.00 82.38 99 PRO A O 1
ATOM 798 N N . ASN A 1 100 ? -0.323 -3.594 6.133 1.00 85.38 100 ASN A N 1
ATOM 799 C CA . ASN A 1 100 ? -0.118 -3.840 4.705 1.00 85.38 100 ASN A CA 1
ATOM 800 C C . ASN A 1 100 ? -0.904 -2.872 3.806 1.00 85.38 100 ASN A C 1
ATOM 802 O O . ASN A 1 100 ? -0.362 -2.358 2.840 1.00 85.38 100 ASN A O 1
ATOM 806 N N . CYS A 1 101 ? -2.190 -2.643 4.096 1.00 83.88 10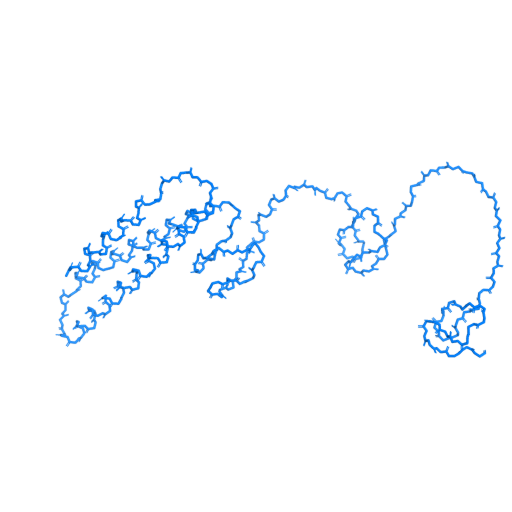1 CYS A N 1
ATOM 807 C CA . CYS A 1 101 ? -3.061 -1.830 3.230 1.00 83.88 101 CYS A CA 1
ATOM 808 C C . CYS A 1 101 ? -3.679 -0.607 3.916 1.00 83.88 101 CYS A C 1
ATOM 810 O O . CYS A 1 101 ? -4.536 0.057 3.332 1.00 83.88 101 CYS A O 1
ATOM 812 N N . ASN A 1 102 ? -3.317 -0.356 5.177 1.00 83.69 102 ASN A N 1
ATOM 813 C CA . ASN A 1 102 ? -3.803 0.758 5.990 1.00 83.69 102 ASN A CA 1
ATOM 814 C C . ASN A 1 102 ? -5.326 0.845 6.180 1.00 83.69 102 ASN A C 1
ATOM 816 O O . ASN A 1 102 ? -5.812 1.839 6.702 1.00 83.69 102 ASN A O 1
ATOM 820 N N . ALA A 1 103 ? -6.086 -0.193 5.820 1.00 84.31 103 ALA A N 1
ATOM 821 C CA . ALA A 1 103 ? -7.502 -0.271 6.158 1.00 84.31 103 ALA A CA 1
ATOM 822 C C . ALA A 1 103 ? -7.701 -0.323 7.675 1.00 84.31 103 ALA A C 1
ATOM 824 O O . ALA A 1 103 ? -6.903 -0.934 8.381 1.00 84.31 103 ALA A O 1
ATOM 825 N N . GLU A 1 104 ? -8.780 0.280 8.155 1.00 83.56 104 GLU A N 1
ATOM 826 C CA . GLU A 1 104 ? -9.222 0.149 9.539 1.00 83.56 104 GLU A CA 1
ATOM 827 C C . GLU A 1 104 ? -9.615 -1.302 9.854 1.00 83.56 104 GLU A C 1
ATOM 829 O O . GLU A 1 104 ? -10.278 -1.976 9.062 1.00 83.56 104 GLU A O 1
ATOM 834 N N . ILE A 1 105 ? -9.166 -1.783 11.009 1.00 85.81 105 ILE A N 1
ATOM 835 C CA . ILE A 1 105 ? -9.317 -3.150 11.491 1.00 85.81 105 ILE A CA 1
ATOM 836 C C . ILE A 1 105 ? -9.915 -3.111 12.897 1.00 85.81 105 ILE A C 1
ATOM 838 O O . ILE A 1 105 ? -9.491 -2.333 13.748 1.00 85.81 105 ILE A O 1
ATOM 842 N N . SER A 1 106 ? -10.883 -3.990 13.163 1.00 81.00 106 SER A N 1
ATOM 843 C CA . SER A 1 106 ? -11.439 -4.161 14.509 1.00 81.00 106 SER A CA 1
ATOM 844 C C . SER A 1 106 ? -10.409 -4.780 15.457 1.00 81.00 106 SER A C 1
ATOM 846 O O . SER A 1 106 ? -9.664 -5.669 15.045 1.00 81.00 106 SER A O 1
ATOM 848 N N . GLU A 1 107 ? -10.440 -4.389 16.733 1.00 73.69 107 GLU A N 1
ATOM 849 C CA . GLU A 1 107 ? -9.426 -4.695 17.762 1.00 73.69 107 GLU A CA 1
ATOM 850 C C . GLU A 1 107 ? -9.073 -6.183 17.955 1.00 73.69 107 GLU A C 1
ATOM 852 O O . GLU A 1 107 ? -8.011 -6.492 18.477 1.00 73.69 107 GLU A O 1
ATOM 857 N N . ASN A 1 108 ? -9.912 -7.110 17.481 1.00 75.00 108 ASN A N 1
ATOM 858 C CA . ASN A 1 108 ? -9.718 -8.559 17.619 1.00 75.00 108 ASN A CA 1
ATOM 859 C C . ASN A 1 108 ? -9.585 -9.303 16.276 1.00 75.00 108 ASN A C 1
ATOM 861 O O . ASN A 1 108 ? -9.677 -10.534 16.223 1.00 75.00 108 ASN A O 1
ATOM 865 N N . SER A 1 109 ? -9.415 -8.587 15.161 1.00 82.69 109 SER A N 1
ATOM 866 C CA . SER A 1 109 ? -9.357 -9.225 13.841 1.00 82.69 109 SER A CA 1
ATOM 867 C C . SER A 1 109 ? -7.987 -9.854 13.603 1.00 82.69 109 SER A C 1
ATOM 869 O O . SER A 1 109 ? -6.971 -9.167 13.573 1.00 82.69 109 SER A O 1
ATOM 871 N N . LYS A 1 110 ? -7.962 -11.165 13.349 1.00 88.44 110 LYS A N 1
ATOM 872 C CA . LYS A 1 110 ? -6.733 -11.910 13.006 1.00 88.44 110 LYS A CA 1
ATOM 873 C C . LYS A 1 110 ? -6.249 -11.664 11.574 1.00 88.44 110 LYS A C 1
ATOM 875 O O . LYS A 1 110 ? -5.118 -12.005 11.236 1.00 88.44 110 LYS A O 1
ATOM 880 N N . PHE A 1 111 ? -7.107 -11.105 10.724 1.00 91.44 111 PHE A N 1
ATOM 881 C CA . PHE A 1 111 ? -6.829 -10.801 9.324 1.00 91.44 111 PHE A CA 1
ATOM 882 C C . PHE A 1 111 ? -7.459 -9.462 8.951 1.00 91.44 111 PHE A C 1
ATOM 884 O O . PHE A 1 111 ? -8.501 -9.086 9.488 1.00 91.44 111 PHE A O 1
ATOM 891 N N . CYS A 1 112 ? -6.852 -8.760 8.001 1.00 89.81 112 CYS A N 1
ATOM 892 C CA . CYS A 1 112 ? -7.451 -7.585 7.396 1.00 89.81 112 CYS A CA 1
ATOM 893 C C . CYS A 1 112 ? -8.642 -7.989 6.522 1.00 89.81 112 CYS A C 1
ATOM 895 O O . CYS A 1 112 ? -8.500 -8.786 5.596 1.00 89.81 112 CYS A O 1
ATOM 897 N N . ASN A 1 113 ? -9.792 -7.370 6.765 1.00 88.06 113 ASN A N 1
ATOM 898 C CA . ASN A 1 113 ? -11.011 -7.495 5.964 1.00 88.06 113 ASN A CA 1
ATOM 899 C C . ASN A 1 113 ? -10.874 -6.960 4.526 1.00 88.06 113 ASN A C 1
ATOM 901 O O . ASN A 1 113 ? -11.692 -7.301 3.679 1.00 88.06 113 ASN A O 1
ATOM 905 N N . VAL A 1 114 ? -9.872 -6.119 4.249 1.00 88.38 114 VAL A N 1
ATOM 906 C CA . VAL A 1 114 ? -9.664 -5.511 2.925 1.00 88.38 114 VAL A CA 1
ATOM 907 C C . VAL A 1 114 ? -8.616 -6.257 2.101 1.00 88.38 114 VAL A C 1
ATOM 909 O O . VAL A 1 114 ? -8.877 -6.576 0.947 1.00 88.38 114 VAL A O 1
ATOM 912 N N . CYS A 1 115 ? -7.433 -6.539 2.658 1.00 88.62 115 CYS A N 1
ATOM 913 C CA . CYS A 1 115 ? -6.331 -7.145 1.894 1.00 88.62 115 CYS A CA 1
ATOM 914 C C . CYS A 1 115 ? -5.993 -8.589 2.286 1.00 88.62 115 CYS A C 1
ATOM 916 O O . CYS A 1 115 ? -5.080 -9.170 1.708 1.00 88.62 115 CYS A O 1
ATOM 918 N N . GLY A 1 116 ? -6.669 -9.162 3.287 1.00 87.19 116 GLY A N 1
ATOM 919 C CA . GLY A 1 116 ? -6.420 -10.530 3.750 1.00 87.19 116 GLY A CA 1
ATOM 920 C C . GLY A 1 116 ? -5.103 -10.729 4.508 1.00 87.19 116 GLY A C 1
ATOM 921 O O . GLY A 1 116 ? -4.810 -11.846 4.928 1.00 87.19 116 GLY A O 1
ATOM 922 N N . ALA A 1 117 ? -4.309 -9.671 4.718 1.00 90.31 117 ALA A N 1
ATOM 923 C CA . ALA A 1 117 ? -3.070 -9.766 5.482 1.00 90.31 117 ALA A CA 1
ATOM 924 C C . ALA A 1 117 ? -3.355 -10.240 6.911 1.00 90.31 117 ALA A C 1
ATOM 926 O O . ALA A 1 117 ? -4.245 -9.707 7.577 1.00 90.31 117 ALA A O 1
ATOM 927 N N . LYS A 1 118 ? -2.587 -11.224 7.383 1.00 89.88 118 LYS A N 1
ATOM 928 C CA . LYS A 1 118 ? -2.627 -11.676 8.775 1.00 89.88 118 LYS A CA 1
ATOM 929 C C . LYS A 1 118 ? -2.161 -10.538 9.682 1.00 89.88 118 LYS A C 1
ATOM 931 O O . LYS A 1 118 ? -1.140 -9.910 9.411 1.00 89.88 118 LYS A O 1
ATOM 936 N N . ILE A 1 119 ? -2.926 -10.271 10.732 1.00 87.00 119 ILE A N 1
ATOM 937 C CA . ILE A 1 119 ? -2.650 -9.209 11.693 1.00 87.00 119 ILE A CA 1
ATOM 938 C C . ILE A 1 119 ? -2.182 -9.862 12.977 1.00 87.00 119 ILE A C 1
ATOM 940 O O . ILE A 1 119 ? -2.906 -10.632 13.605 1.00 87.00 119 ILE A O 1
ATOM 944 N N . GLU A 1 120 ? -0.953 -9.548 13.349 1.00 73.69 120 GLU A N 1
ATOM 945 C CA . GLU A 1 120 ? -0.398 -9.896 14.645 1.00 73.69 120 GLU A CA 1
ATOM 946 C C . GLU A 1 120 ? -0.475 -8.623 15.477 1.00 73.69 120 GLU A C 1
ATOM 948 O O . GLU A 1 120 ? 0.361 -7.732 15.357 1.00 73.69 120 GLU A O 1
ATOM 953 N N . ILE A 1 121 ? -1.569 -8.482 16.225 1.00 66.12 121 ILE A N 1
ATOM 954 C CA . ILE A 1 121 ? -1.738 -7.358 17.142 1.00 66.12 121 ILE A CA 1
ATOM 955 C C . ILE A 1 121 ? -0.812 -7.644 18.329 1.00 66.12 121 ILE A C 1
ATOM 957 O O . ILE A 1 121 ? -1.015 -8.656 19.003 1.00 66.12 121 ILE A O 1
ATOM 961 N N . PRO A 1 122 ? 0.218 -6.821 18.593 1.00 57.25 122 PRO A N 1
ATOM 962 C CA . PRO A 1 122 ? 1.003 -6.976 19.806 1.00 57.25 122 PRO A CA 1
ATOM 963 C C . PRO A 1 122 ? 0.072 -6.730 21.000 1.00 57.25 122 PRO A C 1
ATOM 965 O O . PRO A 1 122 ? -0.517 -5.660 21.108 1.00 57.25 122 PRO A O 1
ATOM 968 N N . GLU A 1 123 ? -0.054 -7.705 21.902 1.00 55.28 123 GLU A N 1
ATOM 969 C CA . GLU A 1 123 ? -0.965 -7.723 23.068 1.00 55.28 123 GLU A CA 1
ATOM 970 C C . GLU A 1 123 ? -0.727 -6.595 24.104 1.00 55.28 123 GLU A C 1
ATOM 972 O O . GLU A 1 123 ? -1.270 -6.610 25.206 1.00 55.28 123 GLU A O 1
ATOM 977 N N . LYS A 1 124 ? 0.081 -5.581 23.783 1.00 56.16 124 LYS A N 1
ATOM 978 C CA . LYS A 1 124 ? 0.386 -4.446 24.655 1.00 56.16 124 LYS A CA 1
ATOM 979 C C . LYS A 1 124 ? -0.326 -3.185 24.190 1.00 56.16 124 LYS A C 1
ATOM 981 O O . LYS A 1 124 ? 0.215 -2.433 23.388 1.00 56.16 124 LYS A O 1
ATOM 986 N N . ALA A 1 125 ? -1.505 -2.970 24.765 1.00 45.41 125 ALA A N 1
ATOM 987 C CA . ALA A 1 125 ? -2.013 -1.692 25.288 1.00 45.41 125 ALA A CA 1
ATOM 988 C C . ALA A 1 125 ? -3.548 -1.702 25.341 1.00 45.41 125 ALA A C 1
ATOM 990 O O . ALA A 1 125 ? -4.207 -0.747 24.944 1.00 45.41 125 ALA A O 1
ATOM 991 N N . VAL A 1 126 ? -4.131 -2.764 25.897 1.00 42.22 126 VAL A N 1
ATOM 992 C CA . VAL A 1 126 ? -5.370 -2.583 26.647 1.00 42.22 126 VAL A CA 1
ATOM 993 C C . VAL A 1 126 ? -4.930 -2.058 28.012 1.00 42.22 126 VAL A C 1
ATOM 995 O O . VAL A 1 126 ? -4.778 -2.809 28.970 1.00 42.22 126 VAL A O 1
ATOM 998 N N . GLU A 1 127 ? -4.674 -0.749 28.099 1.00 46.31 127 GLU A N 1
ATOM 999 C CA . GLU A 1 127 ? -4.784 -0.021 29.368 1.00 46.31 127 GLU A CA 1
ATOM 1000 C C . GLU A 1 127 ? -6.275 0.038 29.743 1.00 46.31 127 GLU A C 1
ATOM 1002 O O . GLU A 1 127 ? -6.881 1.101 29.863 1.00 46.31 127 GLU A O 1
ATOM 1007 N N . THR A 1 128 ? -6.898 -1.131 29.914 1.00 37.88 128 THR A N 1
ATOM 1008 C CA . THR A 1 128 ? -8.071 -1.230 30.766 1.00 37.88 128 THR A CA 1
ATOM 1009 C C . THR A 1 128 ? -7.532 -0.977 32.154 1.00 37.88 128 THR A C 1
ATOM 1011 O O . THR A 1 128 ? -6.747 -1.762 32.684 1.00 37.88 128 THR A O 1
ATOM 1014 N N . SER A 1 129 ? -7.900 0.196 32.668 1.00 41.38 129 SER A N 1
ATOM 1015 C CA . SER A 1 129 ? -7.905 0.552 34.077 1.00 41.38 129 SER A CA 1
ATOM 1016 C C . SER A 1 129 ? -7.823 -0.699 34.946 1.00 41.38 129 SER A C 1
ATOM 1018 O O . SER A 1 129 ? -8.723 -1.539 34.916 1.00 41.38 129 SER A O 1
ATOM 1020 N N . ALA A 1 130 ? -6.705 -0.831 35.657 1.00 40.28 130 ALA A N 1
ATOM 1021 C CA . ALA A 1 130 ? -6.484 -1.860 36.650 1.00 40.28 130 ALA A CA 1
ATOM 1022 C C . ALA A 1 130 ? -7.565 -1.760 37.735 1.00 40.28 130 ALA A C 1
ATOM 1024 O O . ALA A 1 130 ? -7.367 -1.158 38.786 1.00 40.28 130 ALA A O 1
ATOM 1025 N N . GLN A 1 131 ? -8.718 -2.369 37.489 1.00 45.50 131 GLN A N 1
ATOM 1026 C CA . GLN A 1 131 ? -9.500 -2.967 38.549 1.00 45.50 131 GLN A CA 1
ATOM 1027 C C . GLN A 1 131 ? -8.846 -4.316 38.787 1.00 45.50 131 GLN A C 1
ATOM 1029 O O . GLN A 1 131 ? -9.038 -5.264 38.030 1.00 45.50 131 GLN A O 1
ATOM 1034 N N . MET A 1 132 ? -7.975 -4.355 39.794 1.00 42.25 132 MET A N 1
ATOM 1035 C CA . MET A 1 132 ? -7.501 -5.610 40.355 1.00 42.25 132 MET A CA 1
ATOM 1036 C C . MET A 1 132 ? -8.732 -6.465 40.674 1.00 42.25 132 MET A C 1
ATOM 1038 O O . MET A 1 132 ? -9.537 -6.031 41.501 1.00 42.25 132 MET A O 1
ATOM 1042 N N . PRO A 1 133 ? -8.904 -7.669 40.106 1.00 42.94 133 PRO A N 1
ATOM 1043 C CA . PRO A 1 133 ? -9.732 -8.640 40.778 1.00 42.94 133 PRO A CA 1
ATOM 1044 C C . PRO A 1 133 ? -8.914 -9.093 41.986 1.00 42.94 133 PRO A C 1
ATOM 1046 O O . PRO A 1 133 ? -7.991 -9.899 41.870 1.00 42.94 133 PRO A O 1
ATOM 1049 N N . THR A 1 134 ? -9.234 -8.571 43.166 1.00 46.38 134 THR A N 1
ATOM 1050 C CA . THR A 1 134 ? -8.956 -9.252 44.436 1.00 46.38 134 THR A CA 1
ATOM 1051 C C . THR A 1 134 ? -9.824 -10.512 44.506 1.00 46.38 134 THR A C 1
ATOM 1053 O O . THR A 1 134 ? -10.682 -10.643 45.363 1.00 46.38 134 THR A O 1
ATOM 1056 N N . GLY A 1 135 ? -9.652 -11.414 43.541 1.00 59.59 135 GLY A N 1
ATOM 1057 C CA . GLY A 1 135 ? -10.410 -12.647 43.388 1.00 59.59 135 GLY A CA 1
ATOM 1058 C C . GLY A 1 135 ? -9.535 -13.844 43.721 1.00 59.59 135 GLY A C 1
ATOM 1059 O O . GLY A 1 135 ? -8.329 -13.853 43.459 1.00 59.59 135 GLY A O 1
ATOM 1060 N N . LYS A 1 136 ? -10.139 -14.868 44.324 1.00 68.62 136 LYS A N 1
ATOM 1061 C CA . LYS A 1 136 ? -9.471 -16.141 44.625 1.00 68.62 136 LYS A CA 1
ATOM 1062 C C . LYS A 1 136 ? -8.956 -16.753 43.314 1.00 68.62 136 LYS A C 1
ATOM 1064 O O . LYS A 1 136 ? -9.571 -16.596 42.270 1.00 68.62 136 LYS A O 1
ATOM 1069 N N . VAL A 1 137 ? -7.831 -17.461 43.338 1.00 81.06 137 VAL A N 1
ATOM 1070 C CA . VAL A 1 137 ? -7.280 -18.136 42.147 1.00 81.06 137 VAL A CA 1
ATOM 1071 C C . VAL A 1 137 ? -7.489 -19.640 42.280 1.00 81.06 137 VAL A C 1
ATOM 1073 O O . VAL A 1 137 ? -7.362 -20.204 43.369 1.00 81.06 137 VAL A O 1
ATOM 1076 N N . CYS A 1 138 ? -7.822 -20.309 41.179 1.00 80.12 138 CYS A N 1
ATOM 1077 C CA . CYS A 1 138 ? -8.016 -21.750 41.167 1.00 80.12 138 CYS A CA 1
ATOM 1078 C C . CYS A 1 138 ? -6.722 -22.486 41.530 1.00 80.12 138 CYS A C 1
ATOM 1080 O O . CYS A 1 138 ? -5.725 -22.393 40.814 1.00 80.12 138 CYS A O 1
ATOM 1082 N N . LYS A 1 139 ? -6.766 -23.301 42.589 1.00 80.00 139 LYS A N 1
ATOM 1083 C CA . LYS A 1 139 ? -5.620 -24.101 43.052 1.00 80.00 139 LYS A CA 1
ATOM 1084 C C . LYS A 1 139 ? -5.158 -25.164 42.044 1.00 80.00 139 LYS A C 1
ATOM 1086 O O . LYS A 1 139 ? -4.012 -25.587 42.113 1.00 80.00 139 LYS A O 1
ATOM 1091 N N . SER A 1 140 ? -6.023 -25.600 41.121 1.00 77.69 140 SER A N 1
ATOM 1092 C CA . SER A 1 140 ? -5.669 -26.622 40.122 1.00 77.69 140 SER A CA 1
ATOM 1093 C C . SER A 1 140 ? -5.114 -26.063 38.814 1.00 77.69 140 SER A C 1
ATOM 1095 O O . SER A 1 140 ? -4.263 -26.712 38.218 1.00 77.69 140 SER A O 1
ATOM 1097 N N . CYS A 1 141 ? -5.588 -24.909 38.333 1.00 81.94 141 CYS A N 1
ATOM 1098 C CA . CYS A 1 141 ? -5.207 -24.405 37.004 1.00 81.94 141 CYS A CA 1
ATOM 1099 C C . CYS A 1 141 ? -4.712 -22.956 36.978 1.00 81.94 141 CYS A C 1
ATOM 1101 O O . CYS A 1 141 ? -4.316 -22.476 35.920 1.00 81.94 141 CYS A O 1
ATOM 1103 N N . GLY A 1 142 ? -4.747 -22.243 38.106 1.00 78.75 142 GLY A N 1
ATOM 1104 C CA . GLY A 1 142 ? -4.288 -20.856 38.179 1.00 78.75 142 GLY A CA 1
ATOM 1105 C C . GLY A 1 142 ? -5.234 -19.826 37.552 1.00 78.75 142 GLY A C 1
ATOM 1106 O O . GLY A 1 142 ? -4.875 -18.656 37.481 1.00 78.75 142 GLY A O 1
ATOM 1107 N N . ALA A 1 143 ? -6.431 -20.223 37.103 1.00 82.62 143 ALA A N 1
ATOM 1108 C CA . ALA A 1 143 ? -7.408 -19.286 36.549 1.00 82.62 143 ALA A CA 1
ATOM 1109 C C . ALA A 1 143 ? -8.031 -18.397 37.649 1.00 82.62 143 ALA A C 1
ATOM 1111 O O . ALA A 1 143 ? -8.283 -18.898 38.752 1.00 82.62 143 ALA A O 1
ATOM 1112 N N . PRO A 1 144 ? -8.301 -17.108 37.367 1.00 82.31 144 PRO A N 1
ATOM 1113 C CA . PRO A 1 144 ? -8.966 -16.211 38.309 1.00 82.31 144 PRO A CA 1
ATOM 1114 C C . PRO A 1 144 ? -10.406 -16.670 38.570 1.00 82.31 144 PRO A C 1
ATOM 1116 O O . PRO A 1 144 ? -11.106 -17.083 37.644 1.00 82.31 144 PRO A O 1
ATOM 1119 N N . LEU A 1 145 ? -10.836 -16.608 39.831 1.00 76.62 145 LEU A N 1
ATOM 1120 C CA . LEU A 1 145 ? -12.175 -16.981 40.268 1.00 76.62 145 LEU A CA 1
ATOM 1121 C C . LEU A 1 145 ? -12.939 -15.759 40.804 1.00 76.62 145 LEU A C 1
ATOM 1123 O O . LEU A 1 145 ? -12.463 -15.047 41.685 1.00 76.62 145 LEU A O 1
ATOM 1127 N N . GLU A 1 146 ? -14.142 -15.555 40.277 1.00 75.62 146 GLU A N 1
ATOM 1128 C CA . GLU A 1 146 ? -15.205 -14.694 40.806 1.00 75.62 146 GLU A CA 1
ATOM 1129 C C . GLU A 1 146 ? -15.688 -15.155 42.194 1.00 75.62 146 GLU A C 1
ATOM 1131 O O . GLU A 1 146 ? -15.607 -16.344 42.520 1.00 75.62 146 GLU A O 1
ATOM 1136 N N . GLU A 1 147 ? -16.192 -14.212 42.997 1.00 63.69 147 GLU A N 1
ATOM 1137 C CA . GLU A 1 147 ? -16.360 -14.346 44.455 1.00 63.69 147 GLU A CA 1
ATOM 1138 C C . GLU A 1 147 ? -17.368 -15.424 44.910 1.00 63.69 147 GLU A C 1
ATOM 1140 O O . GLU A 1 147 ? -17.255 -15.887 46.043 1.00 63.69 147 GLU A O 1
ATOM 1145 N N . ASP A 1 148 ? -18.220 -15.945 44.015 1.00 68.19 148 ASP A N 1
ATOM 1146 C CA . ASP A 1 148 ? -19.270 -16.930 44.339 1.00 68.19 148 ASP A CA 1
ATOM 1147 C C . ASP A 1 148 ? -19.288 -18.183 43.436 1.00 68.19 148 ASP A C 1
ATOM 1149 O O . ASP A 1 148 ? -20.271 -18.932 43.405 1.00 68.19 148 ASP A O 1
ATOM 1153 N N . GLN A 1 149 ? -18.224 -18.455 42.667 1.00 71.88 149 GLN A N 1
ATOM 1154 C CA . GLN A 1 149 ? -18.240 -19.621 41.772 1.00 71.88 149 GLN A CA 1
ATOM 1155 C C . GLN A 1 149 ? -17.928 -20.932 42.510 1.00 71.88 149 GLN A C 1
ATOM 1157 O O . GLN A 1 149 ? -16.866 -21.100 43.103 1.00 71.88 149 GLN A O 1
ATOM 1162 N N . LEU A 1 150 ? -18.845 -21.901 42.416 1.00 75.88 150 LEU A N 1
ATOM 1163 C CA . LEU A 1 150 ? -18.725 -23.237 43.023 1.00 75.88 150 LEU A CA 1
ATOM 1164 C C . LEU A 1 150 ? -17.731 -24.153 42.288 1.00 75.88 150 LEU A C 1
ATOM 1166 O O . LEU A 1 150 ? -17.224 -25.116 42.862 1.00 75.88 150 LEU A O 1
ATOM 1170 N N . PHE A 1 151 ? -17.460 -23.877 41.011 1.00 81.19 151 PHE A N 1
ATOM 1171 C CA . PHE A 1 151 ? -16.555 -24.646 40.158 1.00 81.19 151 PHE A CA 1
ATOM 1172 C C . PHE A 1 151 ? -15.761 -23.699 39.269 1.00 81.19 151 PHE A C 1
ATOM 1174 O O . PHE A 1 151 ? -16.307 -22.727 38.757 1.00 81.19 151 PHE A O 1
ATOM 1181 N N . CYS A 1 152 ? -14.485 -24.008 39.050 1.00 86.00 152 CYS A N 1
ATOM 1182 C CA . CYS A 1 152 ? -13.649 -23.261 38.126 1.00 86.00 152 CYS A CA 1
ATOM 1183 C C . CYS A 1 152 ? -14.147 -23.455 36.690 1.00 86.00 152 CYS A C 1
ATOM 1185 O O . CYS A 1 152 ? -14.115 -24.572 36.174 1.00 86.00 152 CYS A O 1
ATOM 1187 N N . VAL A 1 153 ? -14.531 -22.366 36.023 1.00 82.50 153 VAL A N 1
ATOM 1188 C CA . VAL A 1 153 ? -15.013 -22.376 34.625 1.00 82.50 153 VAL A CA 1
ATOM 1189 C C . VAL A 1 153 ? -13.977 -22.953 33.651 1.00 82.50 153 VAL A C 1
ATOM 1191 O O . VAL A 1 153 ? -14.337 -23.526 32.628 1.00 82.50 153 VAL A O 1
ATOM 1194 N N . ASN A 1 154 ? -12.686 -22.840 33.977 1.00 82.38 154 ASN A N 1
ATOM 1195 C CA . ASN A 1 154 ? -11.610 -23.271 33.088 1.00 82.38 154 ASN A CA 1
ATOM 1196 C C . ASN A 1 154 ? -11.246 -24.761 33.228 1.00 82.38 154 ASN A C 1
ATOM 1198 O O . ASN A 1 154 ? -10.968 -25.419 32.233 1.00 82.38 154 ASN A O 1
ATOM 1202 N N . CYS A 1 155 ? -11.224 -25.310 34.449 1.00 82.56 155 CYS A N 1
ATOM 1203 C CA . CYS A 1 155 ? -10.760 -26.687 34.682 1.00 82.56 155 CYS A CA 1
ATOM 1204 C C . CYS A 1 155 ? -11.789 -27.610 35.346 1.00 82.56 155 CYS A C 1
ATOM 1206 O O . CYS A 1 155 ? -11.502 -28.785 35.555 1.00 82.56 155 CYS A O 1
ATOM 1208 N N . GLY A 1 156 ? -12.967 -27.100 35.716 1.00 78.31 156 GLY A N 1
ATOM 1209 C CA . GLY A 1 156 ? -14.037 -27.870 36.356 1.00 78.31 156 GLY A CA 1
ATOM 1210 C C . GLY A 1 156 ? -13.788 -28.230 37.825 1.00 78.31 156 GLY A C 1
ATOM 1211 O O . GLY A 1 156 ? -14.644 -28.854 38.449 1.00 78.31 156 GLY A O 1
ATOM 1212 N N . THR A 1 157 ? -12.647 -27.838 38.406 1.00 82.31 157 THR A N 1
ATOM 1213 C CA . THR A 1 157 ? -12.337 -28.124 39.815 1.00 82.31 157 THR A CA 1
ATOM 1214 C C . THR A 1 157 ? -13.288 -27.358 40.729 1.00 82.31 157 THR A C 1
ATOM 1216 O O . THR A 1 157 ? -13.430 -26.141 40.598 1.00 82.31 157 THR A O 1
ATOM 1219 N N . LYS A 1 158 ? -13.917 -28.065 41.674 1.00 82.00 158 LYS A N 1
ATOM 1220 C CA . LYS A 1 158 ? -14.788 -27.474 42.695 1.00 82.00 158 LYS A CA 1
ATOM 1221 C C . LYS A 1 158 ? -13.993 -26.496 43.562 1.00 82.00 158 LYS A C 1
ATOM 1223 O O . LYS A 1 158 ? -12.921 -26.832 44.061 1.00 82.00 158 LYS A O 1
ATOM 1228 N N . VAL A 1 159 ? -14.508 -25.286 43.714 1.00 75.44 159 VAL A N 1
ATOM 1229 C CA . VAL A 1 159 ? -13.905 -24.224 44.517 1.00 75.44 159 VAL A CA 1
ATOM 1230 C C . VAL A 1 159 ? -14.611 -24.228 45.863 1.00 75.44 159 VAL A C 1
ATOM 1232 O O . VAL A 1 159 ? -15.826 -24.065 45.941 1.00 75.44 159 VAL A O 1
ATOM 1235 N N . GLU A 1 160 ? -13.856 -24.454 46.932 1.00 64.25 160 GLU A N 1
ATOM 1236 C CA . GLU A 1 160 ? -14.384 -24.388 48.292 1.00 64.25 160 GLU A CA 1
ATOM 1237 C C . GLU A 1 160 ? -14.566 -22.920 48.685 1.00 64.25 160 GLU A C 1
ATOM 1239 O O . GLU A 1 160 ? -13.630 -22.216 49.070 1.00 64.25 160 GLU A O 1
ATOM 1244 N N . THR A 1 161 ? -15.793 -22.432 48.539 1.00 56.19 161 THR A N 1
ATOM 1245 C CA . THR A 1 161 ? -16.248 -21.214 49.198 1.00 56.19 161 THR A CA 1
ATOM 1246 C C . THR A 1 161 ? -16.554 -21.572 50.649 1.00 56.19 161 THR A C 1
ATOM 1248 O O . THR A 1 161 ? -17.608 -22.137 50.935 1.00 56.19 161 THR A O 1
ATOM 1251 N N . GLU A 1 162 ? -15.623 -21.306 51.566 1.00 54.88 162 GLU A N 1
ATOM 1252 C CA . GLU A 1 162 ? -15.933 -21.380 52.996 1.00 54.88 162 GLU A CA 1
ATOM 1253 C C . GLU A 1 162 ? -17.004 -20.325 53.326 1.00 54.88 162 GLU A C 1
ATOM 1255 O O . GLU A 1 162 ? -16.775 -19.137 53.068 1.00 54.88 162 GLU A O 1
ATOM 1260 N N . PRO A 1 163 ? -18.182 -20.722 53.841 1.00 41.16 163 PRO A N 1
ATOM 1261 C CA . PRO A 1 163 ? -19.183 -19.772 54.287 1.00 41.16 163 PRO A C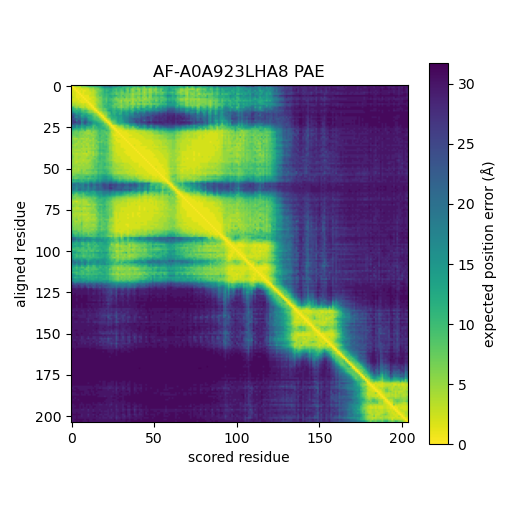A 1
ATOM 1262 C C . PRO A 1 163 ? -18.683 -19.049 55.539 1.00 41.16 163 PRO A C 1
ATOM 1264 O O . PRO A 1 163 ? -18.106 -19.646 56.448 1.00 41.16 163 PRO A O 1
ATOM 1267 N N . VAL A 1 164 ? -18.917 -17.739 55.553 1.00 32.62 164 VAL A N 1
ATOM 1268 C CA . VAL A 1 164 ? -18.600 -16.820 56.644 1.00 32.62 164 VAL A CA 1
ATOM 1269 C C . VAL A 1 164 ? -19.183 -17.359 57.950 1.00 32.62 164 VAL A C 1
ATOM 1271 O O . VAL A 1 164 ? -20.390 -17.572 58.065 1.00 32.62 164 VAL A O 1
ATOM 1274 N N . GLN A 1 165 ? -18.310 -17.576 58.932 1.00 36.97 165 GLN A N 1
ATOM 1275 C CA . GLN A 1 165 ? -18.698 -17.847 60.309 1.00 36.97 165 GLN A CA 1
ATOM 1276 C C . GLN A 1 165 ? -19.449 -16.629 60.863 1.00 36.97 165 GLN A C 1
ATOM 1278 O O . GLN A 1 165 ? -18.868 -15.564 61.058 1.00 36.97 165 GLN A O 1
ATOM 1283 N N . ALA A 1 166 ? -20.738 -16.809 61.134 1.00 36.34 166 ALA A N 1
ATOM 1284 C CA . ALA A 1 166 ? -21.472 -16.054 62.136 1.00 36.34 166 ALA A CA 1
ATOM 1285 C C . ALA A 1 166 ? -22.002 -17.072 63.155 1.00 36.34 166 ALA A C 1
ATOM 1287 O O . ALA A 1 166 ? -22.739 -17.995 62.807 1.00 36.34 166 ALA A O 1
ATOM 1288 N N . GLU A 1 167 ? -21.545 -16.943 64.398 1.00 37.62 167 GLU A N 1
ATOM 1289 C CA . GLU A 1 167 ? -21.966 -17.742 65.546 1.00 37.62 167 GLU A CA 1
ATOM 1290 C C . GLU A 1 167 ? -23.476 -17.605 65.800 1.00 37.62 167 GLU A C 1
ATOM 1292 O O . GLU A 1 167 ? -23.989 -16.489 65.842 1.00 37.62 167 GLU A O 1
ATOM 1297 N N . ALA A 1 168 ? -24.172 -18.725 66.033 1.00 35.69 168 ALA A N 1
ATOM 1298 C CA . ALA A 1 168 ? -24.965 -18.967 67.250 1.00 35.69 168 ALA A CA 1
ATOM 1299 C C . ALA A 1 168 ? -25.859 -20.219 67.117 1.00 35.69 168 ALA A C 1
ATOM 1301 O O . ALA A 1 168 ? -26.798 -20.255 66.331 1.00 35.69 168 ALA A O 1
ATOM 1302 N N . ALA A 1 169 ? -25.557 -21.210 67.961 1.00 38.66 169 ALA A N 1
ATOM 1303 C CA . ALA A 1 169 ? -26.469 -22.110 68.677 1.00 38.66 169 ALA A CA 1
ATOM 1304 C C . ALA A 1 169 ? -27.716 -22.680 67.961 1.00 38.66 169 ALA A C 1
ATOM 1306 O O . ALA A 1 169 ? -28.750 -22.026 67.859 1.00 38.66 169 ALA A O 1
ATOM 1307 N N . SER A 1 170 ? -27.705 -23.984 67.666 1.00 38.34 170 SER A N 1
ATOM 1308 C CA . SER A 1 170 ? -28.331 -25.044 68.495 1.00 38.34 170 SER A CA 1
ATOM 1309 C C . SER A 1 170 ? -28.506 -26.348 67.694 1.00 38.34 170 SER A C 1
ATOM 1311 O O . SER A 1 170 ? -28.987 -26.353 66.566 1.00 38.34 170 SER A O 1
ATOM 1313 N N . GLU A 1 171 ? -28.062 -27.456 68.291 1.00 45.97 171 GLU A N 1
ATOM 1314 C CA . GLU A 1 171 ? -28.357 -28.852 67.917 1.00 45.97 171 GLU A CA 1
ATOM 1315 C C . GLU A 1 171 ? -29.849 -29.201 68.145 1.00 45.97 171 GLU A C 1
ATOM 1317 O O . GLU A 1 171 ? -30.555 -28.412 68.778 1.00 45.97 171 GLU A O 1
ATOM 1322 N N . PRO A 1 172 ? -30.309 -30.450 67.904 1.00 56.56 172 PRO A N 1
ATOM 1323 C CA . PRO A 1 172 ? -30.051 -31.430 66.829 1.00 56.56 172 PRO A CA 1
ATOM 1324 C C . PRO A 1 172 ? -31.395 -31.841 66.163 1.00 56.56 172 PRO A C 1
ATOM 1326 O O . PRO A 1 172 ? -32.426 -31.363 66.600 1.00 56.56 172 PRO A O 1
ATOM 1329 N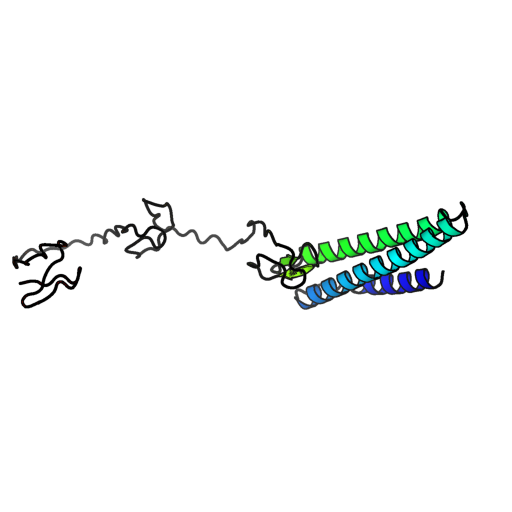 N . VAL A 1 173 ? -31.432 -32.726 65.150 1.00 33.25 173 VAL A N 1
ATOM 1330 C CA . VAL A 1 173 ? -32.204 -34.006 65.147 1.00 33.25 173 VAL A CA 1
ATOM 1331 C C . VAL A 1 173 ? -31.803 -34.823 63.903 1.00 33.25 173 VAL A C 1
ATOM 1333 O O . VAL A 1 173 ? -31.853 -34.349 62.771 1.00 33.25 173 VAL A O 1
ATOM 1336 N N . GLN A 1 174 ? -31.407 -36.071 64.148 1.00 47.66 174 GLN A N 1
ATOM 1337 C CA . GLN A 1 174 ? -31.087 -37.126 63.187 1.00 47.66 174 GLN A CA 1
ATOM 1338 C C . GLN A 1 174 ? -32.308 -37.561 62.359 1.00 47.66 174 GLN A C 1
ATOM 1340 O O . GLN A 1 174 ? -33.414 -37.674 62.881 1.00 47.66 174 GLN A O 1
ATOM 1345 N N . SER A 1 175 ? -32.097 -37.931 61.098 1.00 43.66 175 SER A N 1
ATOM 1346 C CA . SER A 1 175 ? -32.942 -38.933 60.434 1.00 43.66 175 SER A CA 1
ATOM 1347 C C . SER A 1 175 ? -32.128 -39.689 59.386 1.00 43.66 175 SER A C 1
ATOM 1349 O O . SER A 1 175 ? -31.773 -39.169 58.332 1.00 43.66 175 SER A O 1
ATOM 1351 N N . GLU A 1 176 ? -31.790 -40.930 59.730 1.00 48.84 176 GLU A N 1
ATOM 1352 C CA . GLU A 1 176 ? -31.245 -41.929 58.818 1.00 48.84 176 GLU A CA 1
ATOM 1353 C C . GLU A 1 176 ? -32.350 -42.349 57.840 1.00 48.84 176 GLU A C 1
ATOM 1355 O O . GLU A 1 176 ? -33.400 -42.839 58.254 1.00 48.84 176 GLU A O 1
ATOM 1360 N N . VAL A 1 177 ? -32.117 -42.178 56.538 1.00 37.94 177 VAL A N 1
ATOM 1361 C CA . VAL A 1 177 ? -32.942 -42.785 55.487 1.00 37.94 177 VAL A CA 1
ATOM 1362 C C . VAL A 1 177 ? -32.015 -43.634 54.628 1.00 37.94 177 VAL A C 1
ATOM 1364 O O . VAL A 1 177 ? -31.113 -43.123 53.969 1.00 37.94 177 VAL A O 1
ATOM 1367 N N . GLN A 1 178 ? -32.202 -44.951 54.695 1.00 49.94 178 GLN A N 1
ATOM 1368 C CA . GLN A 1 178 ? -31.421 -45.949 53.968 1.00 49.94 178 GLN A CA 1
ATOM 1369 C C . GLN A 1 178 ? -31.666 -45.800 52.458 1.00 49.94 178 GLN A C 1
ATOM 1371 O O . GLN A 1 178 ? -32.674 -46.264 51.934 1.00 49.94 178 GLN A O 1
ATOM 1376 N N . GLN A 1 179 ? -30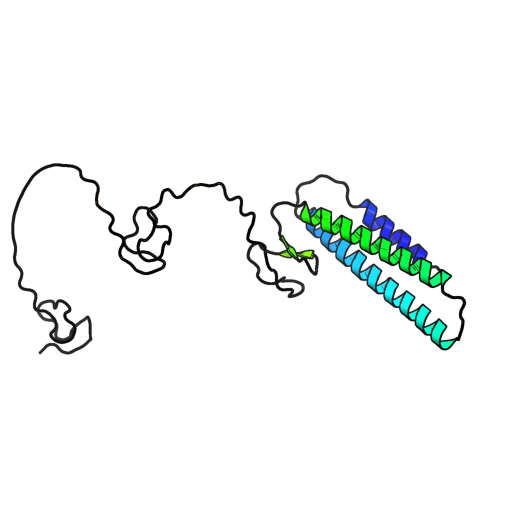.753 -45.141 51.745 1.00 56.53 179 GLN A N 1
ATOM 1377 C CA . GLN A 1 179 ? -30.805 -45.037 50.287 1.00 56.53 179 GLN A CA 1
ATOM 1378 C C . GLN A 1 179 ? -30.150 -46.262 49.639 1.00 56.53 179 GLN A C 1
ATOM 1380 O O . GLN A 1 179 ? -28.955 -46.513 49.792 1.00 56.53 179 GLN A O 1
ATOM 1385 N N . SER A 1 180 ? -30.934 -47.022 48.875 1.00 68.81 180 SER A N 1
ATOM 1386 C CA . SER A 1 180 ? -30.439 -48.089 48.002 1.00 68.81 180 SER A CA 1
ATOM 1387 C C . SER A 1 180 ? -29.646 -47.493 46.834 1.00 68.81 180 SER A C 1
ATOM 1389 O O . SER A 1 180 ? -30.144 -46.628 46.114 1.00 68.81 180 SER A O 1
ATOM 1391 N N . VAL A 1 181 ? -28.415 -47.952 46.629 1.00 79.44 181 VAL A N 1
ATOM 1392 C CA . VAL A 1 181 ? -27.493 -47.440 45.606 1.00 79.44 181 VAL A CA 1
ATOM 1393 C C . VAL A 1 181 ? -27.476 -48.371 44.390 1.00 79.44 181 VAL A C 1
ATOM 1395 O O . VAL A 1 181 ? -27.599 -49.586 44.526 1.00 79.44 181 VAL A O 1
ATOM 1398 N N . CYS A 1 182 ? -27.315 -47.821 43.184 1.00 79.38 182 CYS A N 1
ATOM 1399 C CA . CYS A 1 182 ? -27.222 -48.607 41.959 1.00 79.38 182 CYS A CA 1
ATOM 1400 C C . CYS A 1 182 ? -26.006 -49.548 41.980 1.00 79.38 182 CYS A C 1
ATOM 1402 O O . CYS A 1 182 ? -24.878 -49.055 42.055 1.00 79.38 182 CYS A O 1
ATOM 1404 N N . PRO A 1 183 ? -26.189 -50.871 41.809 1.00 77.69 183 PRO A N 1
ATOM 1405 C CA . PRO A 1 183 ? -25.082 -51.827 41.853 1.00 77.69 183 PRO A CA 1
ATOM 1406 C C . PRO A 1 183 ? -24.115 -51.699 40.669 1.00 77.69 183 PRO A C 1
ATOM 1408 O O . PRO A 1 183 ? -22.999 -52.198 40.744 1.00 77.69 183 PRO A O 1
ATOM 1411 N N . ASN A 1 184 ? -24.519 -51.042 39.575 1.00 77.56 184 ASN A N 1
ATOM 1412 C CA . ASN A 1 184 ? -23.654 -50.854 38.412 1.00 77.56 184 ASN A CA 1
ATOM 1413 C C . ASN A 1 184 ? -22.854 -49.540 38.485 1.00 77.56 184 ASN A C 1
ATOM 1415 O O . ASN A 1 184 ? -21.647 -49.546 38.276 1.00 77.56 184 ASN A O 1
ATOM 1419 N N . CYS A 1 185 ? -23.499 -48.414 38.810 1.00 82.50 185 CYS A N 1
ATOM 1420 C CA . CYS A 1 185 ? -22.855 -47.095 38.727 1.00 82.50 185 CYS A CA 1
ATOM 1421 C C . CYS A 1 185 ? -22.686 -46.359 40.061 1.00 82.50 185 CYS A C 1
ATOM 1423 O O . CYS A 1 185 ? -22.171 -45.244 40.070 1.00 82.50 185 CYS A O 1
ATOM 1425 N N . GLY A 1 186 ? -23.142 -46.931 41.178 1.00 78.38 186 GLY A N 1
ATOM 1426 C CA . GLY A 1 186 ? -22.975 -46.319 42.497 1.00 78.38 186 GLY A CA 1
ATOM 1427 C C . GLY A 1 186 ? -23.856 -45.089 42.751 1.00 78.38 186 GLY A C 1
ATOM 1428 O O . GLY A 1 186 ? -23.654 -44.391 43.738 1.00 78.38 186 GLY A O 1
ATOM 1429 N N . LYS A 1 187 ? -24.822 -44.793 41.873 1.00 82.19 187 LYS A N 1
ATOM 1430 C CA . LYS A 1 187 ? -25.707 -43.628 42.007 1.00 82.19 187 LYS A CA 1
ATOM 1431 C C . LYS A 1 187 ? -26.929 -43.953 42.864 1.00 82.19 187 LYS A C 1
ATOM 1433 O O . LYS A 1 187 ? -27.509 -45.029 42.717 1.00 82.19 187 LYS A O 1
ATOM 1438 N N . GLU A 1 188 ? -27.323 -43.023 43.727 1.00 83.31 188 GLU A N 1
ATOM 1439 C CA . GLU A 1 188 ? -28.492 -43.152 44.604 1.00 83.31 188 GLU A CA 1
ATOM 1440 C C . GLU A 1 188 ? -29.772 -43.429 43.806 1.00 83.31 188 GLU A C 1
ATOM 1442 O O . GLU A 1 188 ? -30.067 -42.756 42.812 1.00 83.31 188 GLU A O 1
ATOM 1447 N N . LEU A 1 189 ? -30.541 -44.424 44.247 1.00 78.06 189 LEU A N 1
ATOM 1448 C CA . LEU A 1 189 ? -31.824 -44.780 43.655 1.00 78.06 189 LEU A CA 1
ATOM 1449 C C . LEU A 1 189 ? -32.957 -44.299 44.547 1.00 78.06 189 LEU A C 1
ATOM 1451 O O . LEU A 1 189 ? -32.903 -44.426 45.768 1.00 78.06 189 LEU A O 1
ATOM 1455 N N . LYS A 1 190 ? -34.008 -43.775 43.915 1.00 74.31 190 LYS A N 1
ATOM 1456 C CA . LYS A 1 190 ? -35.257 -43.435 44.602 1.00 74.31 190 LYS A CA 1
ATOM 1457 C C . LYS A 1 190 ? -36.185 -44.651 44.591 1.00 74.31 190 LYS A C 1
ATOM 1459 O O . LYS A 1 190 ? -36.201 -45.395 43.607 1.00 74.31 190 LYS A O 1
ATOM 1464 N N . GLU A 1 191 ? -36.966 -44.826 45.653 1.00 70.31 191 GLU A N 1
ATOM 1465 C CA . GLU A 1 191 ? -37.907 -45.943 45.791 1.00 70.31 191 GLU A CA 1
ATOM 1466 C C . GLU A 1 191 ? -38.866 -46.021 44.585 1.00 70.31 191 GLU A C 1
ATOM 1468 O O . GLU A 1 191 ? -39.491 -45.032 44.199 1.00 70.31 191 GLU A O 1
ATOM 14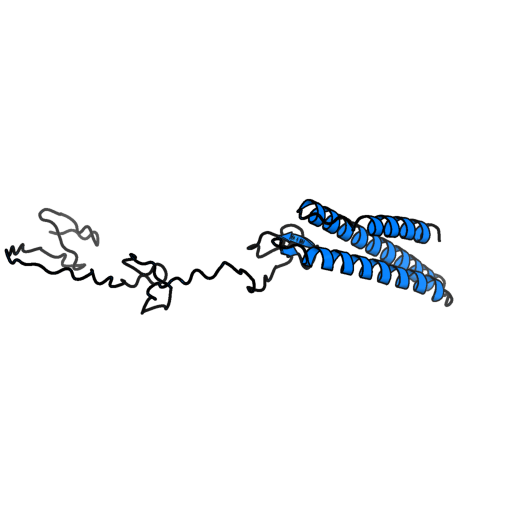73 N N . GLY A 1 192 ? -38.946 -4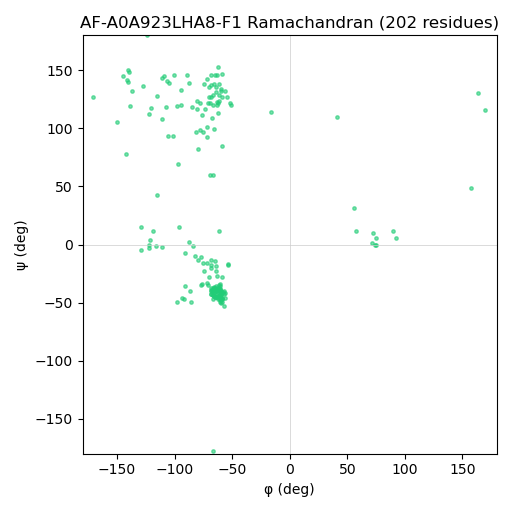7.198 43.951 1.00 72.12 192 GLY A N 1
ATOM 1474 C CA . GLY A 1 192 ? -39.853 -47.477 42.827 1.00 72.12 192 GLY A CA 1
ATOM 1475 C C . GLY A 1 192 ? -39.295 -47.254 41.411 1.00 72.12 192 GLY A C 1
ATOM 1476 O O . GLY A 1 192 ? -40.043 -47.392 40.439 1.00 72.12 192 GLY A O 1
ATOM 1477 N N . GLN A 1 193 ? -38.006 -46.932 41.243 1.00 71.69 193 GLN A N 1
ATOM 1478 C CA . GLN A 1 193 ? -37.404 -46.768 39.911 1.00 71.69 193 GLN A CA 1
ATOM 1479 C C . GLN A 1 193 ? -37.024 -48.111 39.266 1.00 71.69 193 GLN A C 1
ATOM 1481 O O . GLN A 1 193 ? -36.126 -48.800 39.729 1.00 71.69 193 GLN A O 1
ATOM 1486 N N . LYS A 1 194 ? -37.660 -48.438 38.131 1.00 80.19 194 LYS A N 1
ATOM 1487 C CA . LYS A 1 194 ? -37.383 -49.651 37.328 1.00 80.19 194 LYS A CA 1
ATOM 1488 C C . LYS A 1 194 ? -36.045 -49.612 36.573 1.00 80.19 194 LYS A C 1
ATOM 1490 O O . LYS A 1 194 ? -35.587 -50.634 36.073 1.00 80.19 194 LYS A O 1
ATOM 1495 N N . PHE A 1 195 ? -35.440 -48.430 36.441 1.00 83.44 195 PHE A N 1
ATOM 1496 C CA . PHE A 1 195 ? -34.191 -48.200 35.712 1.00 83.44 195 PHE A CA 1
ATOM 1497 C C . PHE A 1 195 ? -33.363 -47.124 36.415 1.00 83.44 195 PHE A C 1
ATOM 1499 O O . PHE A 1 195 ? -33.912 -46.153 36.936 1.00 83.44 195 PHE A O 1
ATOM 1506 N N . CYS A 1 196 ? -32.039 -47.266 36.393 1.00 84.69 196 CYS A N 1
ATOM 1507 C CA . CYS A 1 196 ? -31.127 -46.277 36.949 1.00 84.69 196 CYS A CA 1
ATOM 1508 C C . CYS A 1 196 ? -31.100 -45.022 36.074 1.00 84.69 196 CYS A C 1
ATOM 1510 O O . CYS A 1 196 ? -30.700 -45.075 34.914 1.00 84.69 196 CYS A O 1
ATOM 1512 N N . THR A 1 197 ? -31.425 -43.866 36.648 1.00 82.00 197 THR A N 1
ATOM 1513 C CA . THR A 1 197 ? -31.336 -42.565 35.956 1.00 82.00 197 THR A CA 1
ATOM 1514 C C . THR A 1 197 ? -29.899 -42.122 35.655 1.00 82.00 197 THR A C 1
ATOM 1516 O O . THR A 1 197 ? -29.688 -41.183 34.893 1.00 82.00 197 THR A O 1
ATOM 1519 N N . GLY A 1 198 ? -28.899 -42.776 36.254 1.00 81.56 198 GLY A N 1
ATOM 1520 C CA . GLY A 1 198 ? -27.482 -42.505 36.018 1.00 81.56 198 GLY A CA 1
ATOM 1521 C C . GLY A 1 198 ? -26.899 -43.251 34.822 1.00 81.56 198 GLY A C 1
ATOM 1522 O O . GLY A 1 198 ? -26.234 -42.639 33.995 1.00 81.56 198 GLY A O 1
ATOM 1523 N N . CYS A 1 199 ? -27.127 -44.563 34.743 1.00 85.44 199 CYS A N 1
ATOM 1524 C CA . CYS A 1 199 ? -26.495 -45.430 33.741 1.00 85.44 199 CYS A CA 1
ATOM 1525 C C . CYS A 1 199 ? -27.488 -46.191 32.850 1.00 85.44 199 CYS A C 1
ATOM 1527 O O . CYS A 1 199 ? -27.068 -46.953 31.986 1.00 85.44 199 CYS A O 1
ATOM 1529 N N . GLY A 1 200 ? -28.796 -46.016 33.053 1.00 79.81 200 GLY A N 1
ATOM 1530 C CA . GLY A 1 200 ? -29.842 -46.643 32.243 1.00 79.81 200 GLY A CA 1
ATOM 1531 C C . GLY A 1 200 ? -30.058 -48.134 32.512 1.00 79.81 200 GLY A C 1
ATOM 1532 O O . GLY A 1 200 ? -30.930 -48.736 31.889 1.00 79.81 200 GLY A O 1
ATOM 1533 N N . THR A 1 201 ? -29.308 -48.750 33.433 1.00 83.38 201 THR A N 1
ATOM 1534 C CA . THR A 1 201 ? -29.460 -50.182 33.719 1.00 83.38 201 THR A CA 1
ATOM 1535 C C . THR A 1 201 ? -30.777 -50.469 34.438 1.00 83.38 201 THR A C 1
ATOM 1537 O O . THR A 1 201 ? -31.106 -49.744 35.384 1.00 83.38 201 THR A O 1
ATOM 1540 N N . PRO A 1 202 ? -31.518 -51.518 34.037 1.00 81.06 202 PRO A N 1
ATOM 1541 C CA . PRO A 1 202 ? -32.721 -51.939 34.741 1.00 81.06 202 PRO A CA 1
ATOM 1542 C C . PRO A 1 202 ? -32.376 -52.344 36.171 1.00 81.06 202 PRO A C 1
ATOM 1544 O O . PRO A 1 202 ? -31.356 -52.988 36.418 1.00 81.06 202 PRO A O 1
ATOM 1547 N N . ILE A 1 203 ? -33.223 -51.929 37.102 1.00 76.69 203 ILE A N 1
ATOM 1548 C CA . ILE A 1 203 ? -33.100 -52.235 38.524 1.00 76.69 203 ILE A CA 1
ATOM 1549 C C . ILE A 1 203 ? -34.250 -53.175 38.825 1.00 76.69 203 ILE A C 1
ATOM 1551 O O . ILE A 1 203 ? -35.414 -52.782 38.719 1.00 76.69 203 ILE A O 1
ATOM 1555 N N . VAL A 1 204 ? -33.884 -54.436 39.039 1.00 63.50 204 VAL A N 1
ATOM 1556 C CA . VAL A 1 204 ? -34.799 -55.560 39.260 1.00 63.50 204 VAL A CA 1
ATOM 1557 C C . VAL A 1 204 ? -35.049 -55.711 40.748 1.00 63.50 204 VAL A C 1
ATOM 1559 O O . VAL A 1 204 ? -34.048 -55.654 41.497 1.00 63.50 204 VAL A O 1
#

Solvent-accessible surface area (backbone atoms only — not comparable to full-atom values): 13234 Å² total; per-residue (Å²): 118,70,65,61,59,55,47,51,53,55,52,53,60,61,66,71,71,79,82,75,100,69,97,48,74,69,55,53,52,50,45,41,52,48,42,54,50,42,55,51,52,48,52,54,49,51,52,52,54,49,52,52,52,50,50,34,69,73,68,74,52,86,79,57,63,65,64,54,47,56,54,51,56,50,48,53,51,46,49,52,52,43,49,54,50,52,50,55,51,70,70,48,83,96,62,44,58,35,92,87,77,48,46,81,40,63,96,82,49,59,45,34,93,85,78,62,47,75,44,83,75,74,90,80,76,80,79,65,76,85,73,74,76,94,45,57,60,39,93,89,75,67,48,82,34,67,97,81,54,61,44,39,89,87,76,65,50,72,40,88,76,80,76,82,88,72,93,79,88,82,86,88,85,91,79,92,73,92,69,56,55,37,91,86,76,69,44,80,48,64,92,88,55,59,45,38,92,85,77,66,49,73,49,132

Nearest PDB structures (foldseek):
  5j0j-assembly1_A  TM=8.782E-01  e=1.180E+00  synthetic construct
  8fbo-assembly1_C  TM=8.553E-01  e=3.758E+00  synthetic construct
  8fbk-assembly1_A  TM=7.254E-01  e=2.606E+00  synthetic construct
  8jxh-assembly1_D  TM=4.237E-01  e=1.333E+00  Rattus norvegicus
  8tid-assembly1_J  TM=5.868E-01  e=5.418E+00  Tetrahymena thermophila

Mean predicted aligned error: 19.86 Å

Radius of gyration: 35.61 Å; Cα contacts (8 Å, |Δi|>4): 149; chains: 1; bounding box: 63×76×98 Å

Secondary structure (DSSP, 8-state):
-HHHHHHHHHHHHHHTT-------HHHHHHHHHHHHHHHHHHHHHHHHHHHHHHHHHHHT----HHHHHHHHHHHHHHHHHHHHHHHHHHHSTT-EE-TTT--EE-TT-SB-TTT--B----S-------------B-TTT--B--TT-SB-TTT-PBP--PPP--------------PPBPTTT--B--TT-SB-TTT--B--

Organism: NCBI:txid2763054

pLDDT: mean 73.47, std 15.78, range [32.62, 92.25]

InterPro domains:
  IPR024064 FdhE-like superfamily [G3DSA:3.90.1670.10] (6-194)
  IPR025874 Double zinc ribbon [PF12773] (98-156)
  IPR026870 Zinc-ribbon domain [PF13240] (182-203)

Foldseek 3Di:
DVVLVVLVVVLVVLVVPPDDDDQDPVLLVSLLVSLVVLVVSLVVLVVVLVVVVVVCVVVVDPPCPVVNVSSVVVNVSSVVSSVVSVVVNVPRPPWDADPVRRDTDDPPDQADPPPRHGDDDDPPDPPPPPPDPPADADPPPRHGDDLDDQADPPPRHGDDPDDDDDDDDDDDDDDDDDFDADPPPRHTDDPPDQADPPPRHGDD

Sequence (204 aa):
MAFLNDLDKKITMLGQGAIQKTKEATDSVKISSNLRGLENQKKEVFEQLGKLYYELCTKQEQEAVPEAAEWIIKINELENQAEELREQLRKIKGTIFCPNCNAEISENSKFCNVCGAKIEIPEKAVETSAQMPTGKVCKSCGAPLEEDQLFCVNCGTKVETEPVQAEAASEPVQSEVQQSVCPNCGKELKEGQKFCTGCGTPIV